Protein AF-0000000066528056 (afdb_homodimer)

Secondary structure (DSSP, 8-state):
--HHHHHHHHHHHHHH-HHHHHHHHHT--TTTHHHHHHIIIIIITTGGG--SS-HHHHHHHHHHHHHHTT-HHHHHHHHHHHHHTT--HHHHHHHHHHHHHHH-HHHHHHHHHHHHHHHHHHHHHS--/--HHHHHHHHHHHHHH-HHHHHHHHHT--TTTHHHHHHIIIIIITTGGG--SS-HHHHHHHHHHHHHHTT-HHHHHHHHHHHHHTT--HHHHHHHHHHHHHHH-HHHHHHHHHHHHHHHHHHHHHS--

InterPro domains:
  IPR003779 Alkyl hydroperoxide reductase AhpD/CMD-like [PF02627] (35-117)
  IPR029032 AhpD-like [G3DSA:1.20.1290.10] (3-122)
  IPR029032 AhpD-like [SSF69118] (5-119)
  IPR052512 4-carboxymuconolactone decarboxylase/NDH-1 regulator [PTHR33570] (4-125)

Radius of gyration: 19.19 Å; Cα contacts (8 Å, |Δi|>4): 356; chains: 2; bounding box: 42×57×44 Å

Structure (mmCIF, N/CA/C/O backbone):
data_AF-0000000066528056-model_v1
#
loop_
_entity.id
_entity.type
_entity.pdbx_description
1 polymer 'Carboxymuconolactone decarboxylase-like domain-containing protein'
#
loop_
_atom_site.group_PDB
_atom_site.id
_atom_site.type_symbol
_atom_site.label_atom_id
_atom_site.label_alt_id
_atom_site.label_comp_id
_atom_site.label_asym_id
_atom_site.label_entity_id
_atom_site.label_seq_id
_atom_site.pdbx_PDB_ins_code
_atom_site.Cartn_x
_atom_site.Cartn_y
_atom_site.Cartn_z
_atom_site.occupancy
_atom_site.B_iso_or_equiv
_atom_site.auth_seq_id
_atom_site.auth_comp_id
_atom_site.auth_asym_id
_atom_site.auth_atom_id
_atom_site.pdbx_PDB_model_num
ATOM 1 N N . MET A 1 1 ? -11.344 25.156 15.953 1 75.94 1 MET A N 1
ATOM 2 C CA . MET A 1 1 ? -11.102 23.859 15.305 1 75.94 1 MET A CA 1
ATOM 3 C C . MET A 1 1 ? -11.875 22.75 16 1 75.94 1 MET A C 1
ATOM 5 O O . MET A 1 1 ? -12.039 22.766 17.219 1 75.94 1 MET A O 1
ATOM 9 N N . SER A 1 2 ? -12.539 21.922 15.25 1 83.81 2 SER A N 1
ATOM 10 C CA . SER A 1 2 ? -13.312 20.812 15.805 1 83.81 2 SER A CA 1
ATOM 11 C C . SER A 1 2 ? -12.414 19.859 16.594 1 83.81 2 SER A C 1
ATOM 13 O O . SER A 1 2 ? -11.188 19.922 16.484 1 83.81 2 SER A O 1
ATOM 15 N N . GLU A 1 3 ? -12.953 19.078 17.516 1 85.94 3 GLU A N 1
ATOM 16 C CA . GLU A 1 3 ? -12.195 18.078 18.25 1 85.94 3 GLU A CA 1
ATOM 17 C C . GLU A 1 3 ? -11.469 17.125 17.297 1 85.94 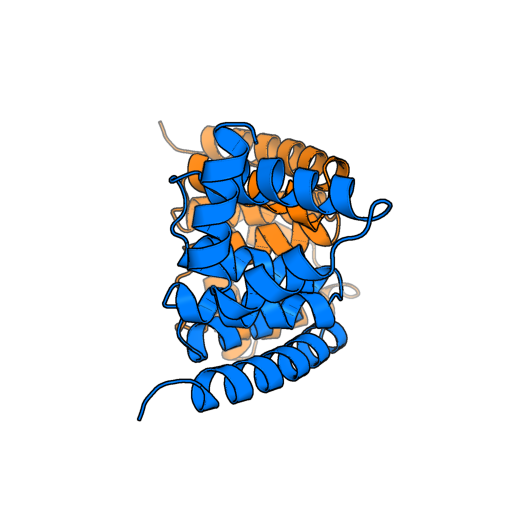3 GLU A C 1
ATOM 19 O O . GLU A 1 3 ? -10.328 16.734 17.562 1 85.94 3 GLU A O 1
ATOM 24 N N . GLN A 1 4 ? -12.172 16.781 16.312 1 84.44 4 GLN A N 1
ATOM 25 C CA . GLN A 1 4 ? -11.586 15.914 15.305 1 84.44 4 GLN A CA 1
ATOM 26 C C . GLN A 1 4 ? -10.398 16.594 14.617 1 84.44 4 GLN A C 1
ATOM 28 O O . GLN A 1 4 ? -9.406 15.938 14.297 1 84.44 4 GLN A O 1
ATOM 33 N N . GLY A 1 5 ? -10.547 17.844 14.414 1 87.44 5 GLY A N 1
ATOM 34 C CA . GLY A 1 5 ? -9.453 18.625 13.859 1 87.44 5 GLY A CA 1
ATOM 35 C C . GLY A 1 5 ? -8.234 18.672 14.766 1 87.44 5 GLY A C 1
ATOM 36 O O . GLY A 1 5 ? -7.102 18.547 14.297 1 87.44 5 GLY A O 1
ATOM 37 N N . LYS A 1 6 ? -8.461 18.844 15.961 1 91.31 6 LYS A N 1
ATOM 38 C CA . LYS A 1 6 ? -7.363 18.875 16.922 1 91.31 6 LYS A CA 1
ATOM 39 C C . LYS A 1 6 ? -6.641 17.531 16.984 1 91.31 6 LYS A C 1
ATOM 41 O O . LYS A 1 6 ? -5.41 17.484 17.016 1 91.31 6 LYS A O 1
ATOM 46 N N . THR A 1 7 ? -7.398 16.5 17.062 1 93.5 7 THR A N 1
ATOM 47 C CA . THR A 1 7 ? -6.824 15.164 17.047 1 93.5 7 THR A CA 1
ATOM 48 C C . THR A 1 7 ? -5.988 14.938 15.789 1 93.5 7 THR A C 1
ATOM 50 O O . THR A 1 7 ? -4.887 14.391 15.859 1 93.5 7 THR A O 1
ATOM 53 N N . GLY A 1 8 ? -6.523 15.375 14.742 1 95.88 8 GLY A N 1
ATOM 54 C CA . GLY A 1 8 ? -5.832 15.234 13.469 1 95.88 8 GLY A CA 1
ATOM 55 C C . GLY A 1 8 ? -4.492 15.953 13.438 1 95.88 8 GLY A C 1
ATOM 56 O O . GLY A 1 8 ? -3.5 15.406 12.961 1 95.88 8 GLY A O 1
ATOM 57 N N . LEU A 1 9 ? -4.496 17.125 13.945 1 94.38 9 LEU A N 1
ATOM 58 C CA . LEU A 1 9 ? -3.264 17.906 13.969 1 94.38 9 LEU A CA 1
ATOM 59 C C . LEU A 1 9 ? -2.209 17.219 14.844 1 94.38 9 LEU A C 1
ATOM 61 O O . LEU A 1 9 ? -1.022 17.234 14.508 1 94.38 9 LEU A O 1
ATOM 65 N N . GLU A 1 10 ? -2.561 16.734 15.969 1 96.38 10 GLU A N 1
ATOM 66 C CA . GLU A 1 10 ? -1.635 16.047 16.859 1 96.38 10 GLU A CA 1
ATOM 67 C C . GLU A 1 10 ? -1.021 14.82 16.188 1 96.38 10 GLU A C 1
ATOM 69 O O . GLU A 1 10 ? 0.19 14.609 16.266 1 96.38 10 GLU A O 1
ATOM 74 N N . ILE A 1 11 ? -1.824 14.062 15.547 1 97.06 11 ILE A N 1
ATOM 75 C CA . ILE A 1 11 ? -1.347 12.867 14.859 1 97.06 11 ILE A CA 1
ATOM 76 C C . ILE A 1 11 ? -0.432 13.266 13.703 1 97.06 11 ILE A C 1
ATOM 78 O O . ILE A 1 11 ? 0.621 12.656 13.5 1 97.06 11 ILE A O 1
ATOM 82 N N . ARG A 1 12 ? -0.905 14.25 13.008 1 97.38 12 ARG A N 1
ATOM 83 C CA . ARG A 1 12 ? -0.091 14.742 11.898 1 97.38 12 ARG A CA 1
ATOM 84 C C . ARG A 1 12 ? 1.294 15.156 12.383 1 97.38 12 ARG A C 1
ATOM 86 O O . ARG A 1 12 ? 2.301 14.836 11.75 1 97.38 12 ARG A O 1
ATOM 93 N N . ARG A 1 13 ? 1.388 15.836 13.461 1 96.62 13 ARG A N 1
ATOM 94 C CA . ARG A 1 13 ? 2.656 16.266 14.039 1 96.62 13 ARG A CA 1
ATOM 95 C C . ARG A 1 13 ? 3.498 15.062 14.461 1 96.62 13 ARG A C 1
ATOM 97 O O . ARG A 1 13 ? 4.715 15.047 14.258 1 96.62 13 ARG A O 1
ATOM 104 N N . GLU A 1 14 ? 2.871 14.086 15.039 1 97.12 14 GLU A N 1
ATOM 105 C CA . GLU A 1 14 ? 3.588 12.891 15.469 1 97.12 14 GLU A CA 1
ATOM 106 C C . GLU A 1 14 ? 4.195 12.148 14.281 1 97.12 14 GLU A C 1
ATOM 108 O O . GLU A 1 14 ? 5.32 11.648 14.359 1 97.12 14 GLU A O 1
ATOM 113 N N . VAL A 1 15 ? 3.5 12.109 13.188 1 96.75 15 VAL A N 1
ATOM 114 C CA . VAL A 1 15 ? 3.904 11.305 12.039 1 96.75 15 VAL A CA 1
ATOM 115 C C . VAL A 1 15 ? 4.84 12.117 11.141 1 96.75 15 VAL A C 1
ATOM 117 O O . VAL A 1 15 ? 5.906 11.633 10.75 1 96.75 15 VAL A O 1
ATOM 120 N N . MET A 1 16 ? 4.469 13.297 10.883 1 96.06 16 MET A N 1
ATOM 121 C CA . MET A 1 16 ? 5.188 14.07 9.867 1 96.06 16 MET A CA 1
ATOM 122 C C . MET A 1 16 ? 6.285 14.914 10.508 1 96.06 16 MET A C 1
ATOM 124 O O . MET A 1 16 ? 7.188 15.391 9.812 1 96.06 16 MET A O 1
ATOM 128 N N . GLY A 1 17 ? 6.203 15.234 11.859 1 94.44 17 GLY A N 1
ATOM 129 C CA . GLY A 1 17 ? 7.137 16.094 12.57 1 94.44 17 GLY A CA 1
ATOM 130 C C . GLY A 1 17 ? 6.637 17.516 12.719 1 94.44 17 GLY A C 1
ATOM 131 O O . GLY A 1 17 ? 5.973 18.047 11.82 1 94.44 17 GLY A O 1
ATOM 132 N N . ASP A 1 18 ? 7.074 18.141 13.734 1 94 18 ASP A N 1
ATOM 133 C CA . ASP A 1 18 ? 6.578 19.469 14.086 1 94 18 ASP A CA 1
ATOM 134 C C . ASP A 1 18 ? 7.004 20.5 13.047 1 94 18 ASP A C 1
ATOM 136 O O . ASP A 1 18 ? 6.195 21.328 12.609 1 94 18 ASP A O 1
ATOM 140 N N . ALA A 1 19 ? 8.242 20.484 12.727 1 90.81 19 ALA A N 1
ATOM 141 C CA . ALA A 1 19 ? 8.766 21.484 11.805 1 90.81 19 ALA A CA 1
ATOM 142 C C . ALA A 1 19 ? 8.047 21.438 10.461 1 90.81 19 ALA A C 1
ATOM 144 O O . ALA A 1 19 ? 7.711 22.469 9.891 1 90.81 19 ALA A O 1
ATOM 145 N N . PHE A 1 20 ? 7.863 20.266 10.039 1 88.19 20 PHE A N 1
ATOM 146 C CA . PHE A 1 20 ? 7.156 20.078 8.773 1 88.19 20 PHE A CA 1
ATOM 147 C C . PHE A 1 20 ? 5.738 20.625 8.859 1 88.19 20 PHE A C 1
ATOM 149 O O . PHE A 1 20 ? 5.293 21.359 7.965 1 88.19 20 PHE A O 1
ATOM 156 N N . VAL A 1 21 ? 4.992 20.266 9.891 1 9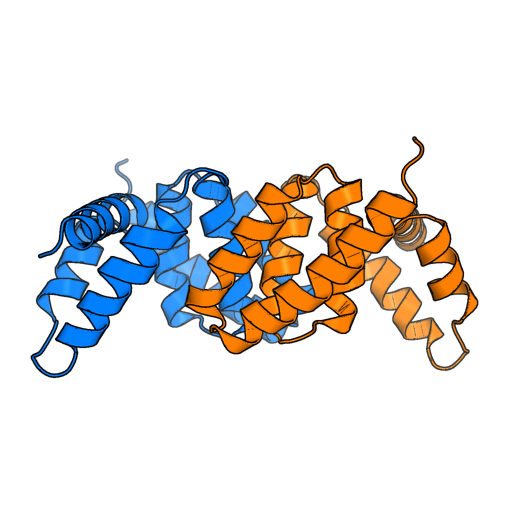2.5 21 VAL A N 1
ATOM 157 C CA . VAL A 1 21 ? 3.596 20.672 10.055 1 92.5 21 VAL A CA 1
ATOM 158 C C . VAL A 1 21 ? 3.508 22.188 10.188 1 92.5 21 VAL A C 1
ATOM 160 O O . VAL A 1 21 ? 2.607 22.812 9.625 1 92.5 21 VAL A O 1
ATOM 163 N N . GLU A 1 22 ? 4.41 22.766 10.875 1 91.19 22 GLU A N 1
ATOM 164 C CA . GLU A 1 22 ? 4.441 24.203 11.039 1 91.19 22 GLU A CA 1
ATOM 165 C C . GLU A 1 22 ? 4.613 24.906 9.695 1 91.19 22 GLU A C 1
ATOM 167 O O . GLU A 1 22 ? 3.959 25.922 9.422 1 91.19 22 GLU A O 1
ATOM 172 N N . ARG A 1 23 ? 5.488 24.469 8.984 1 88.25 23 ARG A N 1
ATOM 173 C CA . ARG A 1 23 ? 5.703 25.047 7.66 1 88.25 23 ARG A CA 1
ATOM 174 C C . ARG A 1 23 ? 4.461 24.906 6.793 1 88.25 23 ARG A C 1
ATOM 176 O O . ARG A 1 23 ? 4.051 25.844 6.117 1 88.25 23 ARG A O 1
ATOM 183 N N . ALA A 1 24 ? 3.916 23.734 6.746 1 84.69 24 ALA A N 1
ATOM 184 C CA . ALA A 1 24 ? 2.73 23.453 5.938 1 84.69 24 ALA A CA 1
ATOM 185 C C . ALA A 1 24 ? 1.559 24.328 6.371 1 84.69 24 ALA A C 1
ATOM 187 O O . ALA A 1 24 ? 0.863 24.906 5.531 1 84.69 24 ALA A O 1
ATOM 188 N N . MET A 1 25 ? 1.34 24.469 7.625 1 88.25 25 MET A N 1
ATOM 189 C CA . MET A 1 25 ? 0.208 25.219 8.156 1 88.25 25 MET A CA 1
ATOM 190 C C . MET A 1 25 ? 0.475 26.719 8.094 1 88.25 25 MET A C 1
ATOM 192 O O . MET A 1 25 ? -0.443 27.516 7.863 1 88.25 25 MET A O 1
ATOM 196 N N . GLY A 1 26 ? 1.702 27.031 8.25 1 88.94 26 GLY A N 1
ATOM 197 C CA . GLY A 1 26 ? 2.072 28.438 8.203 1 88.94 26 GLY A CA 1
ATOM 198 C C . GLY A 1 26 ? 1.982 29.047 6.816 1 88.94 26 GLY A C 1
ATOM 199 O O . GLY A 1 26 ? 1.82 30.25 6.664 1 88.94 26 GLY A O 1
ATOM 200 N N . ASN A 1 27 ? 2.084 28.266 5.867 1 89.62 27 ASN A N 1
ATOM 201 C CA . ASN A 1 27 ? 2.082 28.719 4.48 1 89.62 27 ASN A CA 1
ATOM 202 C C . ASN A 1 27 ? 0.672 28.75 3.898 1 89.62 27 ASN A C 1
ATOM 204 O O . ASN A 1 27 ? 0.476 29.141 2.75 1 89.62 27 ASN A O 1
ATOM 208 N N . ALA A 1 28 ? -0.292 28.312 4.68 1 90.75 28 ALA A N 1
ATOM 209 C CA . ALA A 1 28 ? -1.659 28.266 4.172 1 90.75 28 ALA A CA 1
ATOM 210 C C . ALA A 1 28 ? -2.191 29.672 3.893 1 90.75 28 ALA A C 1
ATOM 212 O O . ALA A 1 28 ? -1.918 30.594 4.648 1 90.75 28 ALA A O 1
ATOM 213 N N . THR A 1 29 ? -2.939 29.828 2.742 1 95.12 29 THR A N 1
ATOM 214 C CA . THR A 1 29 ? -3.65 31.047 2.348 1 95.12 29 THR A CA 1
ATOM 215 C C . THR A 1 29 ? -5.156 30.859 2.516 1 95.12 29 THR A C 1
ATOM 217 O O . THR A 1 29 ? -5.629 29.766 2.812 1 95.12 29 THR A O 1
ATOM 220 N N . ALA A 1 30 ? -5.793 31.969 2.262 1 95.44 30 ALA A N 1
ATOM 221 C CA . ALA A 1 30 ? -7.246 31.859 2.314 1 95.44 30 ALA A CA 1
ATOM 222 C C . ALA A 1 30 ? -7.758 30.844 1.302 1 95.44 30 ALA A C 1
ATOM 224 O O . ALA A 1 30 ? -8.75 30.156 1.553 1 95.44 30 ALA A O 1
ATOM 225 N N . PHE A 1 31 ? -7.059 30.812 0.235 1 96.88 31 PHE A N 1
ATOM 226 C CA . PHE A 1 31 ? -7.445 29.906 -0.838 1 96.88 31 PHE A CA 1
ATOM 227 C C . PHE A 1 31 ? -7.168 28.453 -0.447 1 96.88 31 PHE A C 1
ATOM 229 O O . PHE A 1 31 ? -7.969 27.562 -0.742 1 96.88 31 PHE A O 1
ATOM 236 N N . THR A 1 32 ? -6.043 28.125 0.257 1 95.75 32 THR A N 1
ATOM 237 C CA . THR A 1 32 ? -5.621 26.75 0.507 1 95.75 32 THR A CA 1
ATOM 238 C C . THR A 1 32 ? -6.078 26.297 1.887 1 95.75 32 THR A C 1
ATOM 240 O O . THR A 1 32 ? -6.051 25.094 2.186 1 95.75 32 THR A O 1
ATOM 243 N N . GLN A 1 33 ? -6.52 27.172 2.697 1 94.62 33 GLN A N 1
ATOM 244 C CA . GLN A 1 33 ? -6.875 26.859 4.074 1 94.62 33 GLN A CA 1
ATOM 245 C C . GLN A 1 33 ? -7.957 25.781 4.129 1 94.62 33 GLN A C 1
ATOM 247 O O . GLN A 1 33 ? -7.883 24.859 4.941 1 94.62 33 GLN A O 1
ATOM 252 N N . PRO A 1 34 ? -8.953 25.844 3.273 1 95 34 PRO A N 1
ATOM 253 C CA . PRO A 1 34 ? -9.961 24.781 3.32 1 95 34 PRO A CA 1
ATOM 254 C C . PRO A 1 34 ? -9.383 23.406 3.045 1 95 34 PRO A C 1
ATOM 256 O O . PRO A 1 34 ? -9.859 22.406 3.6 1 95 34 PRO A O 1
ATOM 259 N N . LEU A 1 35 ? -8.406 23.328 2.189 1 94.75 35 LEU A N 1
ATOM 260 C CA . LEU A 1 35 ? -7.742 22.047 1.929 1 94.75 35 LEU A CA 1
ATOM 261 C C . LEU A 1 35 ? -7.012 21.547 3.17 1 94.75 35 LEU A C 1
ATOM 263 O O . LEU A 1 35 ? -7.102 20.375 3.518 1 94.75 35 LEU A O 1
ATOM 267 N N . GLN A 1 36 ? -6.289 22.391 3.762 1 93.94 36 GLN A N 1
ATOM 268 C CA . GLN A 1 36 ? -5.598 22.016 4.988 1 93.94 36 GLN A CA 1
ATOM 269 C C . GLN A 1 36 ? -6.578 21.516 6.043 1 93.94 36 GLN A C 1
ATOM 271 O O . GLN A 1 36 ? -6.316 20.5 6.711 1 93.94 36 GLN A O 1
ATOM 276 N N . ASP A 1 37 ? -7.703 22.141 6.156 1 93.94 37 ASP A N 1
ATOM 277 C CA . ASP A 1 37 ? -8.734 21.719 7.098 1 93.94 37 ASP A CA 1
ATOM 278 C C . ASP A 1 37 ? -9.273 20.344 6.746 1 93.94 37 ASP A C 1
ATOM 280 O O . ASP A 1 37 ? -9.469 19.5 7.633 1 93.94 37 ASP A O 1
ATOM 284 N N . PHE A 1 38 ? -9.508 20.25 5.535 1 94.69 38 PHE A N 1
ATOM 285 C CA . PHE A 1 38 ? -10.008 18.969 5.047 1 94.69 38 PHE A CA 1
ATOM 286 C C . PHE A 1 38 ? -9.031 17.844 5.367 1 94.69 38 PHE A C 1
ATOM 288 O O . PHE A 1 38 ? -9.422 16.812 5.914 1 94.69 38 PHE A O 1
ATOM 295 N N . VAL A 1 39 ? -7.789 18 5.043 1 95.31 39 VAL A N 1
ATOM 296 C CA . VAL A 1 39 ? -6.746 17 5.254 1 95.31 39 VAL A CA 1
ATOM 297 C C . VAL A 1 39 ? -6.617 16.688 6.746 1 95.31 39 VAL A C 1
ATOM 299 O O . VAL A 1 39 ? -6.578 15.531 7.145 1 95.31 39 VAL A O 1
ATOM 302 N N . ASN A 1 40 ? -6.57 17.688 7.543 1 94.5 40 ASN A N 1
ATOM 303 C CA . ASN A 1 40 ? -6.402 17.516 8.984 1 94.5 40 ASN A CA 1
ATOM 304 C C . ASN A 1 40 ? -7.566 16.734 9.594 1 94.5 40 ASN A C 1
ATOM 306 O O . ASN A 1 40 ? -7.359 15.828 10.406 1 94.5 40 ASN A O 1
ATOM 310 N N . GLU A 1 41 ? -8.695 17.047 9.172 1 95.06 41 GLU A N 1
ATOM 311 C CA . GLU A 1 41 ? -9.875 16.469 9.789 1 95.06 41 GLU A CA 1
ATOM 312 C C . GLU A 1 41 ? -10.141 15.062 9.242 1 95.06 41 GLU A C 1
ATOM 314 O O . GLU A 1 41 ? -10.43 14.141 10.008 1 95.06 41 GLU A O 1
ATOM 319 N N . HIS A 1 42 ? -9.992 14.906 7.957 1 94.75 42 HIS A N 1
ATOM 320 C CA . HIS A 1 42 ? -10.555 13.711 7.344 1 94.75 42 HIS A CA 1
ATOM 321 C C . HIS A 1 42 ? -9.453 12.711 6.984 1 94.75 42 HIS A C 1
ATOM 323 O O . HIS A 1 42 ? -9.727 11.523 6.801 1 94.75 42 HIS A O 1
ATOM 329 N N . ALA A 1 43 ? -8.273 13.133 6.84 1 96.62 43 ALA A N 1
ATOM 330 C CA . ALA A 1 43 ? -7.164 12.195 6.664 1 96.62 43 ALA A CA 1
ATOM 331 C C . ALA A 1 43 ? -6.523 11.852 8.008 1 96.62 43 ALA A C 1
ATOM 333 O O . ALA A 1 43 ? -6.66 10.727 8.5 1 96.62 43 ALA A O 1
ATOM 334 N N . TRP A 1 44 ? -6.012 12.883 8.641 1 97.5 44 TRP A N 1
ATOM 335 C CA . TRP A 1 44 ? -5.242 12.672 9.859 1 97.5 44 TRP A CA 1
ATOM 336 C C . TRP A 1 44 ? -6.16 12.391 11.047 1 97.5 44 TRP A C 1
ATOM 338 O O . TRP A 1 44 ? -5.891 11.492 11.852 1 97.5 44 TRP A O 1
ATOM 348 N N . GLY A 1 45 ? -7.223 13.094 11.195 1 97.19 45 GLY A N 1
ATOM 349 C CA . GLY A 1 45 ? -8.125 12.961 12.328 1 97.19 45 GLY A CA 1
ATOM 350 C C . GLY A 1 45 ? -9.125 11.836 12.172 1 97.19 45 GLY A C 1
ATOM 351 O O . GLY A 1 45 ? -9.875 11.523 13.102 1 97.19 45 GLY A O 1
ATOM 352 N N . SER A 1 46 ? -9.195 11.188 11.031 1 96.19 46 SER A N 1
ATOM 353 C CA . SER A 1 46 ? -10.141 10.102 10.766 1 96.19 46 SER A CA 1
ATOM 354 C C . SER A 1 46 ? -9.414 8.789 10.5 1 96.19 46 SER A C 1
ATOM 356 O O . SER A 1 46 ? -9.062 8.07 11.43 1 96.19 46 SER A O 1
ATOM 358 N N . VAL A 1 47 ? -8.836 8.617 9.32 1 96 47 VAL A N 1
ATOM 359 C CA . VAL A 1 47 ? -8.289 7.312 8.945 1 96 47 VAL A CA 1
ATOM 360 C C . VAL A 1 47 ? -6.988 7.059 9.695 1 96 47 VAL A C 1
ATOM 362 O O . VAL A 1 47 ? -6.734 5.945 10.156 1 96 47 VAL A O 1
ATOM 365 N N . TRP A 1 48 ? -6.141 8.023 9.82 1 97.94 48 TRP A N 1
ATOM 366 C CA . TRP A 1 48 ? -4.871 7.867 10.516 1 97.94 48 TRP A CA 1
ATOM 367 C C . TRP A 1 48 ? -5.09 7.695 12.016 1 97.94 48 TRP A C 1
ATOM 369 O O . TRP A 1 48 ? -4.188 7.262 12.734 1 97.94 48 TRP A O 1
ATOM 379 N N . ALA A 1 49 ? -6.215 8.07 12.516 1 96.69 49 ALA A N 1
ATOM 380 C CA . ALA A 1 49 ? -6.516 8 13.945 1 96.69 49 ALA A CA 1
ATOM 381 C C . ALA A 1 49 ? -7.055 6.625 14.328 1 96.69 49 ALA A C 1
ATOM 383 O O . ALA A 1 49 ? -7.172 6.309 15.516 1 96.69 49 ALA A O 1
ATOM 384 N N . ARG A 1 50 ? -7.391 5.84 13.328 1 96.31 50 ARG A N 1
ATOM 385 C CA . ARG A 1 50 ? -7.938 4.516 13.609 1 96.31 50 ARG A CA 1
ATOM 386 C C . ARG A 1 50 ? -6.844 3.562 14.078 1 96.31 50 ARG A C 1
ATOM 388 O O . ARG A 1 50 ? -5.688 3.686 13.672 1 96.31 50 ARG A O 1
ATOM 395 N N . GLU A 1 51 ? -7.215 2.52 14.836 1 94.88 51 GLU A N 1
ATOM 396 C CA . GLU A 1 51 ? -6.195 1.798 15.594 1 94.88 51 GLU A CA 1
ATOM 397 C C . GLU A 1 51 ? -6.055 0.361 15.102 1 94.88 51 GLU A C 1
ATOM 399 O O . GLU A 1 51 ? -5.176 -0.374 15.555 1 94.88 51 GLU A O 1
ATOM 404 N N . ALA A 1 52 ? -6.828 -0.045 14.125 1 95.38 52 ALA A N 1
ATOM 405 C CA . ALA A 1 52 ? -6.848 -1.448 13.719 1 95.38 52 ALA A CA 1
ATOM 406 C C . ALA A 1 52 ? -5.562 -1.823 12.984 1 95.38 52 ALA A C 1
ATOM 408 O O . ALA A 1 52 ? -5.219 -3.004 12.883 1 95.38 52 ALA A O 1
ATOM 409 N N . LEU A 1 53 ? -4.82 -0.86 12.422 1 97.25 53 LEU A N 1
ATOM 410 C CA . LEU A 1 53 ? -3.518 -1.064 11.797 1 97.25 53 LEU A CA 1
ATOM 411 C C . LEU A 1 53 ? -2.441 -0.254 12.516 1 97.25 53 LEU A C 1
ATOM 413 O O . LEU A 1 53 ? -2.646 0.922 12.82 1 97.25 53 LEU A O 1
ATOM 417 N N . PRO A 1 54 ? -1.318 -0.914 12.781 1 97.31 54 PRO A N 1
ATOM 418 C CA . PRO A 1 54 ? -0.212 -0.124 13.328 1 97.31 54 PRO A CA 1
ATOM 419 C C . PRO A 1 54 ? 0.213 1.014 12.406 1 97.31 54 PRO A C 1
ATOM 421 O O . PRO A 1 54 ? 0.1 0.895 11.18 1 97.31 54 PRO A O 1
ATOM 424 N N . ARG A 1 55 ? 0.808 2.062 12.969 1 97.62 55 ARG A N 1
ATOM 425 C CA . ARG A 1 55 ? 1.246 3.229 12.211 1 97.62 55 ARG A CA 1
ATOM 426 C C . ARG A 1 55 ? 2.299 2.842 11.172 1 97.62 55 ARG A C 1
ATOM 428 O O . ARG A 1 55 ? 2.318 3.387 10.07 1 97.62 55 ARG A O 1
ATOM 435 N N . LYS A 1 56 ? 3.166 1.905 11.547 1 98.12 56 LYS A N 1
ATOM 436 C CA . LYS A 1 56 ? 4.188 1.463 10.602 1 98.12 56 LYS A CA 1
ATOM 437 C C . LYS A 1 56 ? 3.553 0.882 9.344 1 98.12 56 LYS A C 1
ATOM 439 O O . LYS A 1 56 ? 3.992 1.176 8.227 1 98.12 56 LYS A O 1
ATOM 444 N N . THR A 1 57 ? 2.541 0.098 9.555 1 98.38 57 THR A N 1
ATOM 445 C CA . THR A 1 57 ? 1.853 -0.53 8.43 1 98.38 57 THR A CA 1
ATOM 446 C C . THR A 1 57 ? 1.126 0.515 7.586 1 98.38 57 THR A C 1
ATOM 448 O O . THR A 1 57 ? 1.174 0.471 6.355 1 98.38 57 THR A O 1
ATOM 451 N N . ARG A 1 58 ? 0.484 1.464 8.234 1 98.56 58 ARG A N 1
ATOM 452 C CA . ARG A 1 58 ? -0.184 2.543 7.516 1 98.56 58 ARG A CA 1
ATOM 453 C C . ARG A 1 58 ? 0.806 3.328 6.664 1 98.56 58 ARG A C 1
ATOM 455 O O . ARG A 1 58 ? 0.485 3.73 5.543 1 98.56 58 ARG A O 1
ATOM 462 N N . SER A 1 59 ? 1.951 3.559 7.195 1 98.75 59 SER A N 1
ATOM 463 C CA . SER A 1 59 ? 2.98 4.27 6.445 1 98.75 59 SER A CA 1
ATOM 464 C C . SER A 1 59 ? 3.373 3.506 5.184 1 98.75 59 SER A C 1
ATOM 466 O O . SER A 1 59 ? 3.465 4.09 4.102 1 98.75 59 SER A O 1
ATOM 468 N N . LEU A 1 60 ? 3.572 2.193 5.332 1 98.81 60 LEU A N 1
ATOM 469 C CA . LEU A 1 60 ? 3.994 1.395 4.184 1 98.81 60 LEU A CA 1
ATOM 470 C C . LEU A 1 60 ? 2.893 1.327 3.135 1 98.81 60 LEU A C 1
ATOM 472 O O . LEU A 1 60 ? 3.17 1.375 1.934 1 98.81 60 LEU A O 1
ATOM 476 N N . ILE A 1 61 ? 1.67 1.269 3.531 1 98.75 61 ILE A N 1
ATOM 477 C CA . ILE A 1 61 ? 0.507 1.304 2.652 1 98.75 61 ILE A CA 1
ATOM 478 C C . ILE A 1 61 ? 0.463 2.637 1.907 1 98.75 61 ILE A C 1
ATOM 480 O O . ILE A 1 61 ? 0.197 2.674 0.704 1 98.75 61 ILE A O 1
ATOM 484 N N . THR A 1 62 ? 0.693 3.691 2.607 1 98.88 62 THR A N 1
ATOM 485 C CA . THR A 1 62 ? 0.709 5.027 2.02 1 98.88 62 THR A CA 1
ATOM 486 C C . THR A 1 62 ? 1.79 5.133 0.946 1 98.88 62 THR A C 1
ATOM 488 O O . THR A 1 62 ? 1.536 5.633 -0.151 1 98.88 62 THR A O 1
ATOM 491 N N . LEU A 1 63 ? 2.98 4.629 1.269 1 98.94 63 LEU A N 1
ATOM 492 C CA . LEU A 1 63 ? 4.082 4.672 0.314 1 98.94 63 LEU A CA 1
ATOM 493 C C . LEU A 1 63 ? 3.746 3.875 -0.942 1 98.94 63 LEU A C 1
ATOM 495 O O . LEU A 1 63 ? 4.07 4.297 -2.055 1 98.94 63 LEU A O 1
ATOM 499 N N . ALA A 1 64 ? 3.123 2.764 -0.771 1 98.88 64 ALA A N 1
ATOM 500 C CA . ALA A 1 64 ? 2.717 1.948 -1.912 1 98.88 64 ALA A CA 1
ATOM 501 C C . ALA A 1 64 ? 1.71 2.689 -2.785 1 98.88 64 ALA A C 1
ATOM 503 O O . ALA A 1 64 ? 1.846 2.723 -4.012 1 98.88 64 ALA A O 1
ATOM 504 N N . ALA A 1 65 ? 0.694 3.279 -2.146 1 98.88 65 ALA A N 1
ATOM 505 C CA . ALA A 1 65 ? -0.323 4.023 -2.887 1 98.88 65 ALA A CA 1
ATOM 506 C C . ALA A 1 65 ? 0.298 5.184 -3.656 1 98.88 65 ALA A C 1
ATOM 508 O O . ALA A 1 65 ? -0.002 5.383 -4.836 1 98.88 65 ALA A O 1
ATOM 509 N N . LEU A 1 66 ? 1.166 5.926 -3.029 1 98.88 66 LEU A N 1
ATOM 510 C CA . LEU A 1 66 ? 1.774 7.098 -3.65 1 98.88 66 LEU A CA 1
ATOM 511 C C . LEU A 1 66 ? 2.695 6.691 -4.793 1 98.88 66 LEU A C 1
ATOM 513 O O . LEU A 1 66 ? 2.812 7.406 -5.789 1 98.88 66 LEU A O 1
ATOM 517 N N . THR A 1 67 ? 3.393 5.555 -4.613 1 98.88 67 THR A N 1
ATOM 518 C CA . THR A 1 67 ? 4.215 5.035 -5.703 1 98.88 67 THR A CA 1
ATOM 519 C C . THR A 1 67 ? 3.352 4.66 -6.902 1 98.88 67 THR A C 1
ATOM 521 O O . THR A 1 67 ? 3.656 5.039 -8.039 1 98.88 67 THR A O 1
ATOM 524 N N . ALA A 1 68 ? 2.305 3.975 -6.652 1 98.81 68 ALA A N 1
ATOM 525 C CA . ALA A 1 68 ? 1.398 3.547 -7.715 1 98.81 68 ALA A CA 1
ATOM 526 C C . ALA A 1 68 ? 0.776 4.746 -8.422 1 98.81 68 ALA A C 1
ATOM 528 O O . ALA A 1 68 ? 0.534 4.707 -9.633 1 98.81 68 ALA A O 1
ATOM 529 N N . LEU A 1 69 ? 0.53 5.812 -7.715 1 98.62 69 LEU A N 1
ATOM 530 C CA . LEU A 1 69 ? -0.089 7.023 -8.242 1 98.62 69 LEU A CA 1
ATOM 531 C C . LEU A 1 69 ? 0.955 7.93 -8.891 1 98.62 69 LEU A C 1
ATOM 533 O O . LEU A 1 69 ? 0.614 8.969 -9.461 1 98.62 69 LEU A O 1
ATOM 537 N N . LYS A 1 70 ? 2.24 7.602 -8.75 1 98.31 70 LYS A N 1
ATOM 538 C CA . LYS A 1 70 ? 3.361 8.359 -9.297 1 98.31 70 LYS A CA 1
ATOM 539 C C . LYS A 1 70 ? 3.398 9.773 -8.727 1 98.31 70 LYS A C 1
ATOM 541 O O . LYS A 1 70 ? 3.449 10.75 -9.469 1 98.31 70 LYS A O 1
ATOM 546 N N . CYS A 1 71 ? 3.398 9.836 -7.398 1 98.31 71 CYS A N 1
ATOM 547 C CA . CYS A 1 71 ? 3.482 11.094 -6.656 1 98.31 71 CYS A CA 1
ATOM 548 C C . CYS A 1 71 ? 4.766 11.156 -5.84 1 98.31 71 CYS A C 1
ATOM 550 O O . CYS A 1 71 ? 4.719 11.203 -4.609 1 98.31 71 CYS A O 1
ATOM 552 N N . PRO A 1 72 ? 5.918 11.32 -6.457 1 97.88 72 PRO A N 1
ATOM 553 C CA . PRO A 1 72 ? 7.184 11.242 -5.723 1 97.88 72 PRO A CA 1
ATOM 554 C C . PRO A 1 72 ? 7.395 12.422 -4.781 1 97.88 72 PRO A C 1
ATOM 556 O O . PRO A 1 72 ? 8.023 12.281 -3.732 1 97.88 72 PRO A O 1
ATOM 559 N N . GLN A 1 73 ? 6.934 13.539 -5.156 1 96.62 73 GLN A N 1
ATOM 560 C CA . GLN A 1 73 ? 7.117 14.688 -4.277 1 96.62 73 GLN A CA 1
ATOM 561 C C . GLN A 1 73 ? 6.375 14.5 -2.957 1 96.62 73 GLN A C 1
ATOM 563 O O . GLN A 1 73 ? 6.926 14.758 -1.886 1 96.62 73 GLN A O 1
ATOM 568 N N . GLU A 1 74 ? 5.113 14.102 -3.031 1 97.25 74 GLU A N 1
ATOM 569 C CA . GLU A 1 74 ? 4.348 13.805 -1.825 1 97.25 74 GLU A CA 1
ATOM 570 C C . GLU A 1 74 ? 4.949 12.625 -1.064 1 97.25 74 GLU A C 1
ATOM 572 O O . GLU A 1 74 ? 4.914 12.594 0.167 1 97.25 74 GLU A O 1
ATOM 577 N N . LEU A 1 75 ? 5.543 11.68 -1.771 1 98.69 75 LEU A N 1
ATOM 578 C CA . LEU A 1 75 ? 6.121 10.484 -1.18 1 98.69 75 LEU A CA 1
ATOM 579 C C . LEU A 1 75 ? 7.246 10.844 -0.214 1 98.69 75 LEU A C 1
ATOM 581 O O . LEU A 1 75 ? 7.418 10.188 0.817 1 98.69 75 LEU A O 1
ATOM 585 N N . LYS A 1 76 ? 8.008 11.883 -0.497 1 98 76 LYS A N 1
ATOM 586 C CA . LYS A 1 76 ? 9.125 12.273 0.354 1 98 76 LYS A CA 1
ATOM 587 C C . LYS A 1 76 ? 8.672 12.523 1.786 1 98 76 LYS A C 1
ATOM 589 O O . LYS A 1 76 ? 9.273 12.023 2.736 1 98 76 LYS A O 1
ATOM 594 N N . GLY A 1 77 ? 7.633 13.297 1.926 1 97.12 77 GLY A N 1
ATOM 595 C CA . GLY A 1 77 ? 7.109 13.562 3.256 1 97.12 77 GLY A CA 1
ATOM 596 C C . GLY A 1 77 ? 6.668 12.305 3.984 1 97.12 77 GLY A C 1
ATOM 597 O O . GLY A 1 77 ? 6.891 12.172 5.191 1 97.12 77 GLY A O 1
ATOM 598 N N . HIS A 1 78 ? 6.102 11.383 3.316 1 98.62 78 HIS A N 1
ATOM 599 C CA . HIS A 1 78 ? 5.582 10.18 3.957 1 98.62 78 HIS A CA 1
ATOM 600 C C . HIS A 1 78 ? 6.695 9.172 4.227 1 98.62 78 HIS A C 1
ATOM 602 O O . HIS A 1 78 ? 6.543 8.281 5.062 1 98.62 78 HIS A O 1
ATOM 608 N N . VAL A 1 79 ? 7.812 9.266 3.492 1 98.75 79 VAL A N 1
ATOM 609 C CA . VAL A 1 79 ? 8.992 8.5 3.891 1 98.75 79 VAL A CA 1
ATOM 610 C C . VAL A 1 79 ? 9.477 8.977 5.262 1 98.75 79 VAL A C 1
ATOM 612 O O . VAL A 1 79 ? 9.75 8.156 6.145 1 98.75 79 VAL A O 1
ATOM 615 N N . ARG A 1 80 ? 9.578 10.273 5.457 1 97.94 80 ARG A N 1
ATOM 616 C CA . ARG A 1 80 ? 9.914 10.812 6.773 1 97.94 80 ARG A CA 1
ATOM 617 C C . ARG A 1 80 ? 8.938 10.32 7.832 1 97.94 80 ARG A C 1
ATOM 619 O O . ARG A 1 80 ? 9.344 9.938 8.93 1 97.94 80 ARG A O 1
ATOM 626 N N . GLY A 1 81 ? 7.645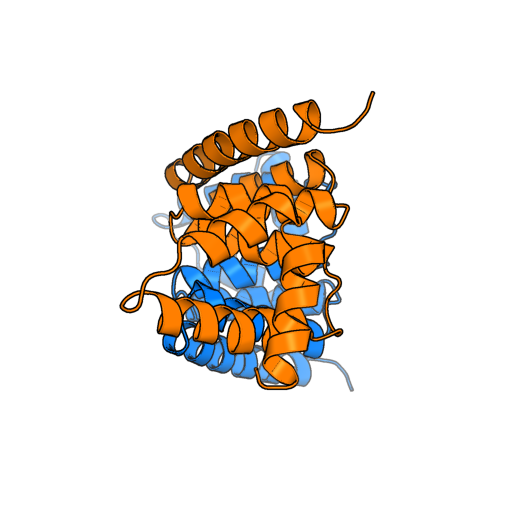 10.398 7.508 1 98.19 81 GLY A N 1
ATOM 627 C CA . GLY A 1 81 ? 6.629 9.891 8.414 1 98.19 81 GLY A CA 1
ATOM 628 C C . GLY A 1 81 ? 6.832 8.438 8.789 1 98.19 81 GLY A C 1
ATOM 629 O O . GLY A 1 81 ? 6.672 8.055 9.945 1 98.19 81 GLY A O 1
ATOM 630 N N . ALA A 1 82 ? 7.164 7.625 7.785 1 98.81 82 ALA A N 1
ATOM 631 C CA . ALA A 1 82 ? 7.422 6.207 8.023 1 98.81 82 ALA A CA 1
ATOM 632 C C . ALA A 1 82 ? 8.594 6.012 8.984 1 98.81 82 ALA A C 1
ATOM 634 O O . ALA A 1 82 ? 8.523 5.184 9.891 1 98.81 82 ALA A O 1
ATOM 635 N N . LEU A 1 83 ? 9.648 6.738 8.766 1 98.56 83 LEU A N 1
ATOM 636 C CA . LEU A 1 83 ? 10.805 6.676 9.648 1 98.56 83 LEU A CA 1
ATOM 637 C C . LEU A 1 83 ? 10.438 7.109 11.062 1 98.56 83 LEU A C 1
ATOM 639 O O . LEU A 1 83 ? 10.82 6.453 12.039 1 98.56 83 LEU A O 1
ATOM 643 N N . ASN A 1 84 ? 9.664 8.164 11.227 1 97.81 84 ASN A N 1
ATOM 644 C CA . ASN A 1 84 ? 9.203 8.641 12.531 1 97.81 84 ASN A CA 1
ATOM 645 C C . ASN A 1 84 ? 8.352 7.594 13.234 1 97.81 84 ASN A C 1
ATOM 647 O O . ASN A 1 84 ? 8.359 7.5 14.469 1 97.81 84 ASN A O 1
ATOM 651 N N . ASN A 1 85 ? 7.633 6.824 12.453 1 98.19 85 ASN A N 1
ATOM 652 C CA . ASN A 1 85 ? 6.766 5.789 13.008 1 98.19 85 ASN A CA 1
ATOM 653 C C . ASN A 1 85 ? 7.555 4.527 13.359 1 98.19 85 ASN A C 1
ATOM 655 O O . ASN A 1 85 ? 6.992 3.568 13.891 1 98.19 85 ASN A O 1
ATOM 659 N N . GLY A 1 86 ? 8.836 4.473 12.992 1 97.88 86 GLY A N 1
ATOM 660 C CA . GLY A 1 86 ? 9.68 3.361 13.406 1 97.88 86 GLY A CA 1
ATOM 661 C C . GLY A 1 86 ? 10.016 2.406 12.281 1 97.88 86 GLY A C 1
ATOM 662 O O . GLY A 1 86 ? 10.648 1.375 12.5 1 97.88 86 GLY A O 1
ATOM 663 N N . CYS A 1 87 ? 9.539 2.66 11.086 1 98.5 87 CYS A N 1
ATOM 664 C CA . CYS A 1 87 ? 9.977 1.834 9.961 1 98.5 87 CYS A CA 1
ATOM 665 C C . CYS A 1 87 ? 11.484 1.937 9.766 1 98.5 87 CYS A C 1
ATOM 667 O O . CYS A 1 87 ? 12.062 3.02 9.883 1 98.5 87 CYS A O 1
ATOM 669 N N . THR A 1 88 ? 12.094 0.808 9.445 1 98.44 88 THR A N 1
ATOM 670 C CA . THR A 1 88 ? 13.5 0.841 9.07 1 98.44 88 THR A CA 1
ATOM 671 C C . THR A 1 88 ? 13.664 1.221 7.602 1 98.44 88 THR A C 1
ATOM 673 O O . THR A 1 88 ? 12.727 1.096 6.816 1 98.44 88 THR A O 1
ATOM 676 N N . VAL A 1 89 ? 14.867 1.63 7.25 1 98.56 89 VAL A N 1
ATOM 677 C CA . VAL A 1 89 ? 15.18 1.928 5.855 1 98.56 89 VAL A CA 1
ATOM 678 C C . VAL A 1 89 ? 14.969 0.68 5 1 98.56 89 VAL A C 1
ATOM 680 O O . VAL A 1 89 ? 14.492 0.769 3.869 1 98.56 89 VAL A O 1
ATOM 683 N N . GLU A 1 90 ? 15.297 -0.443 5.527 1 98.56 90 GLU A N 1
ATOM 684 C CA . GLU A 1 90 ? 15.133 -1.7 4.805 1 98.56 90 GLU A CA 1
ATOM 685 C C . GLU A 1 90 ? 13.664 -1.987 4.523 1 98.56 90 GLU A C 1
ATOM 687 O O . GLU A 1 90 ? 13.305 -2.42 3.426 1 98.56 90 GLU A O 1
ATOM 692 N N . GLU A 1 91 ? 12.797 -1.793 5.52 1 98.62 91 GLU A N 1
ATOM 693 C CA . GLU A 1 91 ? 11.367 -2.004 5.324 1 98.62 91 GLU A CA 1
ATOM 694 C C . GLU A 1 91 ? 10.82 -1.088 4.23 1 98.62 91 GLU A C 1
ATOM 696 O O . GLU A 1 91 ? 10.023 -1.517 3.396 1 98.62 91 GLU A O 1
ATOM 701 N N . ILE A 1 92 ? 11.242 0.15 4.246 1 98.88 92 ILE A N 1
ATOM 702 C CA . ILE A 1 92 ? 10.828 1.114 3.234 1 98.88 92 ILE A CA 1
ATOM 703 C C . ILE A 1 92 ? 11.328 0.673 1.861 1 98.88 92 ILE A C 1
ATOM 705 O O . ILE A 1 92 ? 10.57 0.669 0.888 1 98.88 92 ILE A O 1
ATOM 709 N N . ARG A 1 93 ? 12.594 0.256 1.76 1 98.81 93 ARG A N 1
ATOM 710 C CA . ARG A 1 93 ? 13.18 -0.233 0.515 1 98.81 93 ARG A CA 1
ATOM 711 C C . ARG A 1 93 ? 12.375 -1.405 -0.042 1 98.81 93 ARG A C 1
ATOM 713 O O . ARG A 1 93 ? 12.062 -1.439 -1.233 1 98.81 93 ARG A O 1
ATOM 720 N N . GLU A 1 94 ? 12.078 -2.303 0.775 1 98.69 94 GLU A N 1
ATOM 721 C CA . GLU A 1 94 ? 11.367 -3.506 0.342 1 98.69 94 GLU A CA 1
ATOM 722 C C . GLU A 1 94 ? 9.953 -3.178 -0.124 1 98.69 94 GLU A C 1
ATOM 724 O O . GLU A 1 94 ? 9.453 -3.783 -1.072 1 98.69 94 GLU A O 1
ATOM 729 N N . ALA A 1 95 ? 9.305 -2.268 0.598 1 98.75 95 ALA A N 1
ATOM 730 C CA . ALA A 1 95 ? 7.973 -1.851 0.176 1 98.75 95 ALA A CA 1
ATOM 731 C C . ALA A 1 95 ? 8.008 -1.229 -1.218 1 98.75 95 ALA A C 1
ATOM 733 O O . ALA A 1 95 ? 7.168 -1.543 -2.064 1 98.75 95 ALA A O 1
ATOM 734 N N . LEU A 1 96 ? 8.969 -0.387 -1.456 1 98.88 96 LEU A N 1
ATOM 735 C CA . LEU A 1 96 ? 9.062 0.284 -2.748 1 98.88 96 LEU A CA 1
ATOM 736 C C . LEU A 1 96 ? 9.469 -0.697 -3.842 1 98.88 96 LEU A C 1
ATOM 738 O O . LEU A 1 96 ? 8.977 -0.613 -4.969 1 98.88 96 LEU A O 1
ATOM 742 N N . LEU A 1 97 ? 10.367 -1.592 -3.529 1 98.69 97 LEU A N 1
ATOM 743 C CA . LEU A 1 97 ? 10.742 -2.633 -4.48 1 98.69 97 LEU A CA 1
ATOM 744 C C . LEU A 1 97 ? 9.539 -3.492 -4.848 1 98.69 97 LEU A C 1
ATOM 746 O O . LEU A 1 97 ? 9.352 -3.84 -6.02 1 98.69 97 LEU A O 1
ATOM 750 N N . HIS A 1 98 ? 8.758 -3.85 -3.852 1 98.56 98 HIS A N 1
ATOM 751 C CA . HIS A 1 98 ? 7.543 -4.633 -4.066 1 98.56 98 HIS A CA 1
ATOM 752 C C . HIS A 1 98 ? 6.609 -3.938 -5.051 1 98.56 98 HIS A C 1
ATOM 754 O O . HIS A 1 98 ? 5.961 -4.598 -5.867 1 98.56 98 HIS A O 1
ATOM 760 N N . CYS A 1 99 ? 6.594 -2.617 -5.008 1 98.56 99 CYS A N 1
ATOM 761 C CA . CYS A 1 99 ? 5.699 -1.84 -5.859 1 98.56 99 CYS A CA 1
ATOM 762 C C . CYS A 1 99 ? 6.121 -1.937 -7.324 1 98.56 99 CYS A C 1
ATOM 764 O O . CYS A 1 99 ? 5.328 -1.651 -8.219 1 98.56 99 CYS A O 1
ATOM 766 N N . ALA A 1 100 ? 7.371 -2.303 -7.652 1 98.44 100 ALA A N 1
ATOM 767 C CA . ALA A 1 100 ? 7.809 -2.441 -9.039 1 98.44 100 ALA A CA 1
ATOM 768 C C . ALA A 1 100 ? 6.965 -3.477 -9.781 1 98.44 100 ALA A C 1
ATOM 770 O O . ALA A 1 100 ? 6.711 -3.336 -10.977 1 98.44 100 ALA A O 1
ATOM 771 N N . VAL A 1 101 ? 6.508 -4.473 -9.078 1 98.12 101 VAL A N 1
ATOM 772 C CA . VAL A 1 101 ? 5.727 -5.559 -9.656 1 98.12 101 VAL A CA 1
ATOM 773 C C . VAL A 1 101 ? 4.355 -5.035 -10.086 1 98.12 101 VAL A C 1
ATOM 775 O O . VAL A 1 101 ? 3.826 -5.441 -11.117 1 98.12 101 VAL A O 1
ATOM 778 N N . TYR A 1 102 ? 3.826 -4.109 -9.391 1 98.25 102 TYR A N 1
ATOM 779 C CA . TYR A 1 102 ? 2.434 -3.73 -9.594 1 98.25 102 TYR A CA 1
ATOM 780 C C . TYR A 1 102 ? 2.332 -2.375 -10.281 1 98.25 102 TYR A C 1
ATOM 782 O O . TYR A 1 102 ? 1.502 -2.186 -11.172 1 98.25 102 TYR A O 1
ATOM 790 N N . ALA A 1 103 ? 3.219 -1.436 -9.891 1 98.38 103 ALA A N 1
ATOM 791 C CA . ALA A 1 103 ? 3.133 -0.074 -10.414 1 98.38 103 ALA A CA 1
ATOM 792 C C . ALA A 1 103 ? 4.117 0.139 -11.562 1 98.38 103 ALA A C 1
ATOM 794 O O . ALA A 1 103 ? 4.066 1.163 -12.25 1 98.38 103 ALA A O 1
ATOM 795 N N . GLY A 1 104 ? 5.027 -0.843 -11.766 1 98 104 GLY A N 1
ATOM 796 C CA . GLY A 1 104 ? 6.012 -0.738 -12.828 1 98 104 GLY A CA 1
ATOM 797 C C . GLY A 1 104 ? 7.336 -0.169 -12.367 1 98 104 GLY A C 1
ATOM 798 O O . GLY A 1 104 ? 7.391 0.584 -11.391 1 98 104 GLY A O 1
ATOM 799 N N . VAL A 1 105 ? 8.391 -0.489 -13.164 1 97.88 105 VAL A N 1
ATOM 800 C CA . VAL A 1 105 ? 9.773 -0.172 -12.812 1 97.88 105 VAL A CA 1
ATOM 801 C C . VAL A 1 105 ? 9.969 1.343 -12.82 1 97.88 105 VAL A C 1
ATOM 803 O O . VAL A 1 105 ? 10.578 1.898 -11.906 1 97.88 105 VAL A O 1
ATOM 806 N N . PRO A 1 106 ? 9.422 2.094 -13.758 1 98.44 106 PRO A N 1
ATOM 807 C CA . PRO A 1 106 ? 9.656 3.539 -13.734 1 98.44 106 PRO A CA 1
ATOM 808 C C . PRO A 1 106 ? 9.102 4.203 -12.477 1 98.44 106 PRO A C 1
ATOM 810 O O . PRO A 1 106 ? 9.758 5.059 -11.883 1 98.44 106 PRO A O 1
ATOM 813 N N . ALA A 1 107 ? 7.891 3.803 -12.07 1 98.56 107 ALA A N 1
ATOM 814 C CA . ALA A 1 107 ? 7.297 4.367 -10.859 1 98.56 107 ALA A CA 1
ATOM 815 C C . ALA A 1 107 ? 8.141 4.047 -9.633 1 98.56 107 ALA A C 1
ATOM 817 O O . ALA A 1 107 ? 8.336 4.902 -8.766 1 98.56 107 ALA A O 1
ATOM 818 N N . ALA A 1 108 ? 8.617 2.824 -9.586 1 98.62 108 ALA A N 1
ATOM 819 C CA . ALA A 1 108 ? 9.453 2.406 -8.461 1 98.62 108 ALA A CA 1
ATOM 820 C C . ALA A 1 108 ? 10.766 3.182 -8.43 1 98.62 108 ALA A C 1
ATOM 822 O O . ALA A 1 108 ? 11.227 3.598 -7.363 1 98.62 108 ALA A O 1
ATOM 823 N N . ILE A 1 109 ? 11.367 3.355 -9.57 1 98.69 109 ILE A N 1
ATOM 824 C CA . ILE A 1 109 ? 12.625 4.082 -9.641 1 98.69 109 ILE A CA 1
ATOM 825 C C . ILE A 1 109 ? 12.43 5.512 -9.133 1 98.69 109 ILE A C 1
ATOM 827 O O . ILE A 1 109 ? 13.234 6.008 -8.336 1 98.69 109 ILE A O 1
ATOM 831 N N . ASP A 1 110 ? 11.414 6.148 -9.555 1 98.69 110 ASP A N 1
ATOM 832 C CA . ASP A 1 110 ? 11.117 7.496 -9.078 1 98.69 110 ASP A CA 1
ATOM 833 C C . ASP A 1 110 ? 10.898 7.516 -7.57 1 98.69 110 ASP A C 1
ATOM 835 O O . ASP A 1 110 ? 11.367 8.43 -6.883 1 98.69 110 ASP A O 1
ATOM 839 N N . ALA A 1 111 ? 10.172 6.578 -7.121 1 98.88 111 ALA A N 1
ATOM 840 C CA . ALA A 1 111 ? 9.922 6.477 -5.684 1 98.88 111 ALA A CA 1
ATOM 841 C C . ALA A 1 111 ? 11.227 6.273 -4.914 1 98.88 111 ALA A C 1
ATOM 843 O O . ALA A 1 111 ? 11.422 6.863 -3.85 1 98.88 111 ALA A O 1
ATOM 844 N N . PHE A 1 112 ? 12.102 5.43 -5.457 1 98.88 112 PHE A N 1
ATOM 845 C CA . PHE A 1 112 ? 13.398 5.195 -4.82 1 98.88 112 PHE A CA 1
ATOM 846 C C . PHE A 1 112 ? 14.211 6.48 -4.758 1 98.88 112 PHE A C 1
ATOM 848 O O . PHE A 1 112 ? 14.852 6.766 -3.748 1 98.88 112 PHE A O 1
ATOM 855 N N . ARG A 1 113 ? 14.188 7.18 -5.82 1 98.69 113 ARG A N 1
ATOM 856 C CA . ARG A 1 113 ? 14.914 8.445 -5.844 1 98.69 113 ARG A CA 1
ATOM 857 C C . ARG A 1 113 ? 14.375 9.398 -4.781 1 98.69 113 ARG A C 1
ATOM 859 O O . ARG A 1 113 ? 15.148 9.992 -4.023 1 98.69 113 ARG A O 1
ATOM 866 N N . ALA A 1 114 ? 13.141 9.602 -4.727 1 98.75 114 ALA A N 1
ATOM 867 C CA . ALA A 1 114 ? 12.492 10.461 -3.74 1 98.75 114 ALA A CA 1
ATOM 868 C C . ALA A 1 114 ? 12.781 9.984 -2.322 1 98.75 114 ALA A C 1
ATOM 870 O O . ALA A 1 114 ? 13.078 10.789 -1.436 1 98.75 114 ALA A O 1
ATOM 871 N N . ALA A 1 115 ? 12.672 8.695 -2.127 1 98.88 115 ALA A N 1
ATOM 872 C CA . ALA A 1 115 ? 12.883 8.117 -0.802 1 98.88 115 ALA A CA 1
ATOM 873 C C . ALA A 1 115 ? 14.32 8.336 -0.34 1 98.88 115 ALA A C 1
ATOM 875 O O . ALA A 1 115 ? 14.562 8.656 0.826 1 98.88 115 ALA A O 1
ATOM 876 N N . GLN A 1 116 ? 15.219 8.094 -1.265 1 98.81 116 GLN A N 1
ATOM 877 C CA . GLN A 1 116 ? 16.625 8.289 -0.917 1 98.81 116 GLN A CA 1
ATOM 878 C C . GLN A 1 116 ? 16.891 9.711 -0.433 1 98.81 116 GLN A C 1
ATOM 880 O O . GLN A 1 116 ? 17.578 9.922 0.564 1 98.81 116 GLN A O 1
ATOM 885 N N . GLU A 1 117 ? 16.375 10.641 -1.124 1 98.44 117 GLU A N 1
ATOM 886 C CA . GLU A 1 117 ? 16.516 12.039 -0.729 1 98.44 117 GLU A CA 1
ATOM 887 C C . GLU A 1 117 ? 15.953 12.273 0.667 1 98.44 117 GLU A C 1
ATOM 889 O O . GLU A 1 117 ? 16.578 12.938 1.494 1 98.44 117 GLU A O 1
ATOM 894 N N . ALA A 1 118 ? 14.781 11.789 0.947 1 98.19 118 ALA A N 1
ATOM 895 C CA . ALA A 1 118 ? 14.117 11.977 2.234 1 98.19 118 ALA A CA 1
ATOM 896 C C . ALA A 1 118 ? 14.891 11.297 3.355 1 98.19 118 ALA A C 1
ATOM 898 O O . ALA A 1 118 ? 14.992 11.828 4.465 1 98.19 118 ALA A O 1
ATOM 899 N N . ILE A 1 119 ? 15.391 10.102 3.084 1 98.56 119 ILE A N 1
ATOM 900 C CA . ILE A 1 119 ? 16.141 9.344 4.078 1 98.56 119 ILE A CA 1
ATOM 901 C C . ILE A 1 119 ? 17.422 10.094 4.438 1 98.56 119 ILE A C 1
ATOM 903 O O . ILE A 1 119 ? 17.75 10.242 5.617 1 98.56 119 ILE A O 1
ATOM 907 N N . ASP A 1 120 ? 18.109 10.531 3.389 1 98.19 120 ASP A N 1
ATOM 908 C CA . ASP A 1 120 ? 19.328 11.289 3.623 1 98.19 120 ASP A CA 1
ATOM 909 C C . ASP A 1 120 ? 19.062 12.516 4.496 1 98.19 120 ASP A C 1
ATOM 911 O O . ASP A 1 120 ? 19.812 12.789 5.438 1 98.19 120 ASP A O 1
ATOM 915 N N . THR A 1 121 ? 18.062 13.258 4.176 1 96.31 121 THR A N 1
ATOM 916 C CA . THR A 1 121 ? 17.688 14.445 4.938 1 96.31 121 THR A CA 1
ATOM 917 C C . THR A 1 121 ? 17.344 14.078 6.375 1 96.31 121 THR A C 1
ATOM 919 O O . THR A 1 121 ? 17.797 14.727 7.316 1 96.31 121 THR A O 1
ATOM 922 N N . TRP A 1 122 ? 16.5 13.094 6.602 1 95.94 122 TRP A N 1
ATOM 923 C CA . TRP A 1 122 ? 16.062 12.648 7.918 1 95.94 122 TRP A CA 1
ATOM 924 C C . TRP A 1 122 ? 17.25 12.219 8.773 1 95.94 122 TRP A C 1
ATOM 926 O O . TRP A 1 122 ? 17.344 12.562 9.953 1 95.94 122 TRP A O 1
ATOM 936 N N . GLN A 1 123 ? 18.125 11.398 8.188 1 96.38 123 GLN A N 1
ATOM 937 C CA . GLN A 1 123 ? 19.297 10.898 8.906 1 96.38 123 GLN A CA 1
ATOM 938 C C . GLN A 1 123 ? 20.219 12.047 9.297 1 96.38 123 GLN A C 1
ATOM 940 O O . GLN A 1 123 ? 20.859 12.008 10.359 1 96.38 123 GLN A O 1
ATOM 945 N N . GLY A 1 124 ? 20.328 13.039 8.438 1 94.25 124 GLY A N 1
ATOM 946 C CA . GLY A 1 124 ? 21.125 14.211 8.742 1 94.25 124 GLY A CA 1
ATOM 947 C C . GLY A 1 124 ? 20.578 15.023 9.891 1 94.25 124 GLY A C 1
ATOM 948 O O . GLY A 1 124 ? 21.297 15.805 10.516 1 94.25 124 GLY A O 1
ATOM 949 N N . GLU A 1 125 ? 19.281 14.852 10.156 1 90.69 125 GLU A N 1
ATOM 950 C CA . GLU A 1 125 ? 18.609 15.617 11.195 1 90.69 125 GLU A CA 1
ATOM 951 C C . GLU A 1 125 ? 18.609 14.852 12.523 1 90.69 125 GLU A C 1
ATOM 953 O O . GLU A 1 125 ? 18.203 15.391 13.555 1 90.69 125 GLU A O 1
ATOM 958 N N . GLN A 1 126 ? 18.969 13.57 12.43 1 88.12 126 GLN A N 1
ATOM 959 C CA . GLN A 1 126 ? 18.969 12.766 13.648 1 88.12 126 GLN A CA 1
ATOM 960 C C . GLN A 1 126 ? 20.172 13.125 14.531 1 88.12 126 GLN A C 1
ATOM 962 O O . GLN A 1 126 ? 21.25 13.422 14.023 1 88.12 126 GLN A O 1
ATOM 967 N N . PRO A 1 127 ? 19.844 13.336 15.672 1 82.25 127 PRO A N 1
ATOM 968 C CA . PRO A 1 127 ? 20.984 13.633 16.547 1 82.25 127 PRO A CA 1
ATOM 969 C C . PRO A 1 127 ? 22.062 12.555 16.5 1 82.25 127 PRO A C 1
ATOM 971 O O . PRO A 1 127 ? 21.766 11.383 16.266 1 82.25 127 PRO A O 1
ATOM 974 N N . ALA A 1 128 ? 23.297 12.953 16.625 1 69 128 ALA A N 1
ATOM 975 C CA . ALA A 1 128 ? 24.422 12.016 16.656 1 69 128 ALA A CA 1
ATOM 976 C C . ALA A 1 128 ? 24.328 11.102 17.875 1 69 128 ALA A C 1
ATOM 978 O O . ALA A 1 128 ? 23.906 11.523 18.953 1 69 128 ALA A O 1
ATOM 979 N N . MET B 1 1 ? 12.008 -25.703 -15.562 1 75.69 1 MET B N 1
ATOM 980 C CA . MET B 1 1 ? 11.789 -24.453 -14.836 1 75.69 1 MET B CA 1
ATOM 981 C C . MET B 1 1 ? 12.984 -24.125 -13.953 1 75.69 1 MET B C 1
ATOM 983 O O . MET B 1 1 ? 13.617 -25.016 -13.398 1 75.69 1 MET B O 1
ATOM 987 N N . SER B 1 2 ? 13.453 -22.906 -13.992 1 83.5 2 SER B N 1
ATOM 988 C CA . SER B 1 2 ? 14.586 -22.469 -13.18 1 83.5 2 SER B CA 1
ATOM 989 C C . SER B 1 2 ? 14.297 -22.656 -11.695 1 83.5 2 SER B C 1
ATOM 991 O O . SER B 1 2 ? 13.141 -22.844 -11.297 1 83.5 2 SER B O 1
ATOM 993 N N . GLU B 1 3 ? 15.289 -22.766 -10.844 1 85.75 3 GLU B N 1
ATOM 994 C CA . GLU B 1 3 ? 15.117 -22.844 -9.398 1 85.75 3 GLU B CA 1
ATOM 995 C C . GLU B 1 3 ? 14.273 -21.688 -8.883 1 85.75 3 GLU B C 1
ATOM 997 O O . GLU B 1 3 ? 13.438 -21.859 -7.988 1 85.75 3 GLU B O 1
ATOM 1002 N N . GLN B 1 4 ? 14.562 -20.578 -9.43 1 84.25 4 GLN B N 1
ATOM 1003 C CA . GLN B 1 4 ? 13.805 -19.391 -9.055 1 84.25 4 GLN B CA 1
ATOM 1004 C C . GLN B 1 4 ? 12.336 -19.531 -9.445 1 84.25 4 GLN B C 1
ATOM 1006 O O . GLN B 1 4 ? 11.453 -19.078 -8.719 1 84.25 4 GLN B O 1
ATOM 1011 N N . GLY B 1 5 ? 12.141 -20.125 -10.547 1 86.88 5 GLY B N 1
ATOM 1012 C CA . GLY B 1 5 ? 10.781 -20.406 -10.977 1 86.88 5 GLY B CA 1
ATOM 1013 C C . GLY B 1 5 ? 10.047 -21.359 -10.055 1 86.88 5 GLY B C 1
ATOM 1014 O O . GLY B 1 5 ? 8.875 -21.156 -9.742 1 86.88 5 GLY B O 1
ATOM 1015 N N . LYS B 1 6 ? 10.703 -22.328 -9.648 1 90.88 6 LYS B N 1
ATOM 1016 C CA . LYS B 1 6 ? 10.102 -23.297 -8.734 1 90.88 6 LYS B CA 1
ATOM 1017 C C . LYS B 1 6 ? 9.75 -22.656 -7.398 1 90.88 6 LYS B C 1
ATOM 1019 O O . LYS B 1 6 ? 8.672 -22.891 -6.852 1 90.88 6 LYS B O 1
ATOM 1024 N N . THR B 1 7 ? 10.656 -21.906 -6.898 1 93.38 7 THR B N 1
ATOM 1025 C CA . THR B 1 7 ? 10.414 -21.172 -5.66 1 93.38 7 THR B CA 1
ATOM 1026 C C . THR B 1 7 ? 9.203 -20.25 -5.805 1 93.38 7 THR B C 1
ATOM 1028 O O . THR B 1 7 ? 8.359 -20.188 -4.91 1 93.38 7 THR B O 1
ATOM 1031 N N . GLY B 1 8 ? 9.164 -19.641 -6.898 1 95.88 8 GLY B N 1
ATOM 1032 C CA . GLY B 1 8 ? 8.062 -18.719 -7.172 1 95.88 8 GLY B CA 1
ATOM 1033 C C . GLY B 1 8 ? 6.715 -19.422 -7.191 1 95.88 8 GLY B C 1
ATOM 1034 O O . GLY B 1 8 ? 5.742 -18.906 -6.625 1 95.88 8 GLY B O 1
ATOM 1035 N N . LEU B 1 9 ? 6.699 -20.531 -7.801 1 94.31 9 LEU B N 1
ATOM 1036 C CA . LEU B 1 9 ? 5.449 -21.281 -7.883 1 94.31 9 LEU B CA 1
ATOM 1037 C C . LEU B 1 9 ? 4.992 -21.734 -6.5 1 94.31 9 LEU B C 1
ATOM 1039 O O . LEU B 1 9 ? 3.795 -21.719 -6.203 1 94.31 9 LEU B O 1
ATOM 1043 N N . GLU B 1 10 ? 5.855 -22.203 -5.688 1 96.31 10 GLU B N 1
ATOM 1044 C CA . GLU B 1 10 ? 5.523 -22.641 -4.332 1 96.31 10 GLU B CA 1
ATOM 1045 C C . GLU B 1 10 ? 4.949 -21.484 -3.51 1 96.31 10 GLU B C 1
ATOM 1047 O O . GLU B 1 10 ? 3.941 -21.656 -2.82 1 96.31 10 GLU B O 1
ATOM 1052 N N . ILE B 1 11 ? 5.562 -20.359 -3.59 1 97 11 ILE B N 1
ATOM 1053 C CA . ILE B 1 11 ? 5.098 -19.188 -2.848 1 97 11 ILE B CA 1
ATOM 1054 C C . ILE B 1 11 ? 3.736 -18.75 -3.379 1 97 11 ILE B C 1
ATOM 1056 O O . ILE B 1 11 ? 2.834 -18.422 -2.604 1 97 11 ILE B O 1
ATOM 1060 N N . ARG B 1 12 ? 3.684 -18.75 -4.68 1 97.38 12 ARG B N 1
ATOM 1061 C CA . ARG B 1 12 ? 2.412 -18.391 -5.301 1 97.38 12 ARG B CA 1
ATOM 1062 C C . ARG B 1 12 ? 1.286 -19.297 -4.809 1 97.38 12 ARG B C 1
ATOM 1064 O O . ARG B 1 12 ? 0.195 -18.812 -4.488 1 97.38 12 ARG B O 1
ATOM 1071 N N . ARG B 1 13 ? 1.498 -20.547 -4.719 1 96.56 13 ARG B N 1
ATOM 1072 C CA . ARG B 1 13 ? 0.511 -21.5 -4.234 1 96.56 13 ARG B CA 1
ATOM 1073 C C . ARG B 1 13 ? 0.168 -21.25 -2.771 1 96.56 13 ARG B C 1
ATOM 1075 O O . ARG B 1 13 ? -0.999 -21.328 -2.379 1 96.56 13 ARG B O 1
ATOM 1082 N N . GLU B 1 14 ? 1.158 -20.953 -1.987 1 97.06 14 GLU B N 1
ATOM 1083 C CA . GLU B 1 14 ? 0.929 -20.688 -0.571 1 97.06 14 GLU B CA 1
ATOM 1084 C C . GLU B 1 14 ? 0.057 -19.438 -0.381 1 97.06 14 GLU B C 1
ATOM 1086 O O . GLU B 1 14 ? -0.817 -19.422 0.487 1 97.06 14 GLU B O 1
ATOM 1091 N N . VAL B 1 15 ? 0.25 -18.453 -1.187 1 96.69 15 VAL B N 1
ATOM 1092 C CA . VAL B 1 15 ? -0.41 -17.156 -1.009 1 96.69 15 VAL B CA 1
ATOM 1093 C C . VAL B 1 15 ? -1.769 -17.172 -1.706 1 96.69 15 VAL B C 1
ATOM 1095 O O . VAL B 1 15 ? -2.781 -16.797 -1.113 1 96.69 15 VAL B O 1
ATOM 1098 N N . MET B 1 16 ? -1.775 -17.641 -2.895 1 96 16 MET B N 1
ATOM 1099 C CA . MET B 1 16 ? -2.979 -17.484 -3.709 1 96 16 MET B CA 1
ATOM 1100 C C . MET B 1 16 ? -3.875 -18.719 -3.578 1 96 16 MET B C 1
ATOM 1102 O O . MET B 1 16 ? -5.055 -18.672 -3.928 1 96 16 MET B O 1
ATOM 1106 N N . GLY B 1 17 ? -3.322 -19.922 -3.152 1 94.38 17 GLY B N 1
ATOM 1107 C CA . GLY B 1 17 ? -4.051 -21.188 -3.068 1 94.38 17 GLY B CA 1
ATOM 1108 C C . GLY B 1 17 ? -3.83 -22.078 -4.27 1 94.38 17 GLY B C 1
ATOM 1109 O O . GLY B 1 17 ? -3.701 -21.594 -5.398 1 94.38 17 GLY B O 1
ATOM 1110 N N . ASP B 1 18 ? -3.926 -23.328 -4.035 1 93.94 18 ASP B N 1
ATOM 1111 C CA . ASP B 1 18 ? -3.607 -24.312 -5.062 1 93.94 18 ASP B CA 1
ATOM 1112 C C . ASP B 1 18 ? -4.613 -24.266 -6.207 1 93.94 18 ASP B C 1
ATOM 1114 O O . ASP B 1 18 ? -4.23 -24.281 -7.379 1 93.94 18 ASP B O 1
ATOM 1118 N N . ALA B 1 19 ? -5.852 -24.266 -5.871 1 90.75 19 ALA B N 1
ATOM 1119 C CA . ALA B 1 19 ? -6.895 -24.297 -6.891 1 90.75 19 ALA B CA 1
ATOM 1120 C C . ALA B 1 19 ? -6.785 -23.094 -7.824 1 90.75 19 ALA B C 1
ATOM 1122 O O . ALA B 1 19 ? -6.914 -23.234 -9.047 1 90.75 19 ALA B O 1
ATOM 1123 N N . PHE B 1 20 ? -6.555 -22.016 -7.234 1 87.94 20 PHE B N 1
ATOM 1124 C CA . PHE B 1 20 ? -6.402 -20.797 -8.023 1 87.94 20 PHE B CA 1
ATOM 1125 C C . PHE B 1 20 ? -5.207 -20.906 -8.961 1 87.94 20 PHE B C 1
ATOM 1127 O O . PHE B 1 20 ? -5.316 -20.594 -10.148 1 87.94 20 PHE B O 1
ATOM 1134 N N . VAL B 1 21 ? -4.047 -21.328 -8.461 1 92.31 21 VAL B N 1
ATOM 1135 C CA . VAL B 1 21 ? -2.818 -21.406 -9.242 1 92.31 21 VAL B CA 1
ATOM 1136 C C . VAL B 1 21 ? -2.982 -22.438 -10.359 1 92.31 21 VAL B C 1
ATOM 1138 O O . VAL B 1 21 ? -2.533 -22.219 -11.484 1 92.31 21 VAL B O 1
ATOM 1141 N N . GLU B 1 22 ? -3.631 -23.484 -10.07 1 91.19 22 GLU B N 1
ATOM 1142 C CA . GLU B 1 22 ? -3.877 -24.516 -11.078 1 91.19 22 GLU B CA 1
ATOM 1143 C C . GLU B 1 22 ? -4.715 -23.969 -12.234 1 91.19 22 GLU B C 1
ATOM 1145 O O . GLU B 1 22 ? -4.438 -24.266 -13.398 1 91.19 22 GLU B O 1
ATOM 1150 N N . ARG B 1 23 ? -5.691 -23.344 -11.914 1 88.12 23 ARG B N 1
ATOM 1151 C CA . ARG B 1 23 ? -6.531 -22.734 -12.945 1 88.12 23 ARG B CA 1
ATOM 1152 C C . ARG B 1 23 ? -5.746 -21.734 -13.781 1 88.12 23 ARG B C 1
ATOM 1154 O O . ARG B 1 23 ? -5.844 -21.734 -15.008 1 88.12 23 ARG B O 1
ATOM 1161 N N . ALA B 1 24 ? -5.043 -20.875 -13.133 1 84.5 24 ALA B N 1
ATOM 1162 C CA . ALA B 1 24 ? -4.258 -19.844 -13.82 1 84.5 24 ALA B CA 1
ATOM 1163 C C . ALA B 1 24 ? -3.213 -20.484 -14.734 1 84.5 24 ALA B C 1
ATOM 1165 O O . ALA B 1 24 ? -3.049 -20.062 -15.883 1 84.5 24 ALA B O 1
ATOM 1166 N N . MET B 1 25 ? -2.539 -21.469 -14.266 1 88.06 25 MET B N 1
ATOM 1167 C CA . MET B 1 25 ? -1.465 -22.109 -15.023 1 88.06 25 MET B CA 1
ATOM 1168 C C . MET B 1 25 ? -2.029 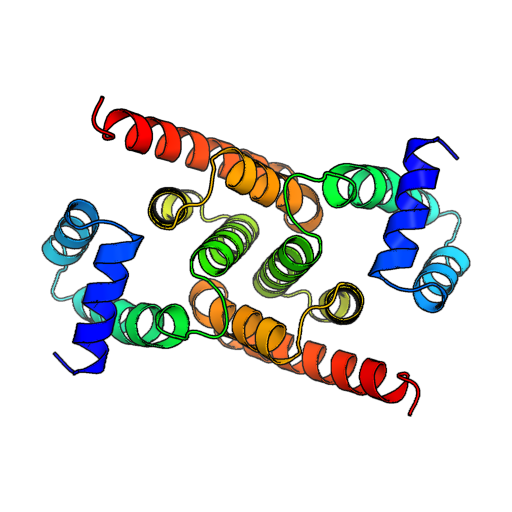-23.047 -16.078 1 88.06 25 MET B C 1
ATOM 1170 O O . MET B 1 25 ? -1.463 -23.188 -17.172 1 88.06 25 MET B O 1
ATOM 1174 N N . GLY B 1 26 ? -3.123 -23.609 -15.734 1 88.81 26 GLY B N 1
ATOM 1175 C CA . GLY B 1 26 ? -3.752 -24.531 -16.672 1 88.81 26 GLY B CA 1
ATOM 1176 C C . GLY B 1 26 ? -4.352 -23.828 -17.875 1 88.81 26 GLY B C 1
ATOM 1177 O O . GLY B 1 26 ? -4.504 -24.438 -18.938 1 88.81 26 GLY B O 1
ATOM 1178 N N . ASN B 1 27 ? -4.672 -22.656 -17.75 1 89.56 27 ASN B N 1
ATOM 1179 C CA . ASN B 1 27 ? -5.32 -21.891 -18.812 1 89.56 27 ASN B CA 1
ATOM 1180 C C . ASN B 1 27 ? -4.297 -21.188 -19.688 1 89.56 27 ASN B C 1
ATOM 1182 O O . ASN B 1 27 ? -4.66 -20.531 -20.672 1 89.56 27 ASN B O 1
ATOM 1186 N N . ALA B 1 28 ? -3.027 -21.312 -19.344 1 90.88 28 ALA B N 1
ATOM 1187 C CA . ALA B 1 28 ? -2 -20.625 -20.125 1 90.88 28 ALA B CA 1
ATOM 1188 C C . ALA B 1 28 ? -1.917 -21.188 -21.547 1 90.88 28 ALA B C 1
ATOM 1190 O O . ALA B 1 28 ? -2.047 -22.391 -21.75 1 90.88 28 ALA B O 1
ATOM 1191 N N . THR B 1 29 ? -1.769 -20.266 -22.562 1 95.12 29 THR B N 1
ATOM 1192 C CA . THR B 1 29 ? -1.534 -20.578 -23.969 1 95.12 29 THR B CA 1
ATOM 1193 C C . THR B 1 29 ? -0.086 -20.297 -24.359 1 95.12 29 THR B C 1
ATOM 1195 O O . THR B 1 29 ? 0.674 -19.75 -23.562 1 95.12 29 THR B O 1
ATOM 1198 N N . ALA B 1 30 ? 0.177 -20.672 -25.578 1 95.44 30 ALA B N 1
ATOM 1199 C CA . ALA B 1 30 ? 1.52 -20.344 -26.047 1 95.44 30 ALA B CA 1
ATOM 1200 C C . ALA B 1 30 ? 1.775 -18.844 -26 1 95.44 30 ALA B C 1
ATOM 1202 O O . ALA B 1 30 ? 2.9 -18.406 -25.75 1 95.44 30 ALA B O 1
ATOM 1203 N N . PHE B 1 31 ? 0.72 -18.156 -26.25 1 96.81 31 PHE B N 1
ATOM 1204 C CA . PHE B 1 31 ? 0.815 -16.703 -26.266 1 96.81 31 PHE B CA 1
ATOM 1205 C C . PHE B 1 31 ? 1.015 -16.156 -24.859 1 96.81 31 PHE B C 1
ATOM 1207 O O . PHE B 1 31 ? 1.789 -15.211 -24.656 1 96.81 31 PHE B O 1
ATOM 1214 N N . THR B 1 32 ? 0.36 -16.719 -23.812 1 95.75 32 THR B N 1
ATOM 1215 C CA . THR B 1 32 ? 0.359 -16.125 -22.469 1 95.75 32 THR B CA 1
ATOM 1216 C C . THR B 1 32 ? 1.417 -16.781 -21.594 1 95.75 32 THR B C 1
ATOM 1218 O O . THR B 1 32 ? 1.755 -16.266 -20.531 1 95.75 32 THR B O 1
ATOM 1221 N N . GLN B 1 33 ? 1.957 -17.859 -22.016 1 94.56 33 GLN B N 1
ATOM 1222 C CA . GLN B 1 33 ? 2.893 -18.625 -21.203 1 94.56 33 GLN B CA 1
ATOM 1223 C C . GLN B 1 33 ? 4.098 -17.781 -20.797 1 94.56 33 GLN B C 1
ATOM 1225 O O . GLN B 1 33 ? 4.543 -17.828 -19.656 1 94.56 33 GLN B O 1
ATOM 1230 N N . PRO B 1 34 ? 4.637 -16.984 -21.688 1 95 34 PRO B N 1
ATOM 1231 C CA . PRO B 1 34 ? 5.773 -16.156 -21.281 1 95 34 PRO B CA 1
ATOM 1232 C C . PRO B 1 3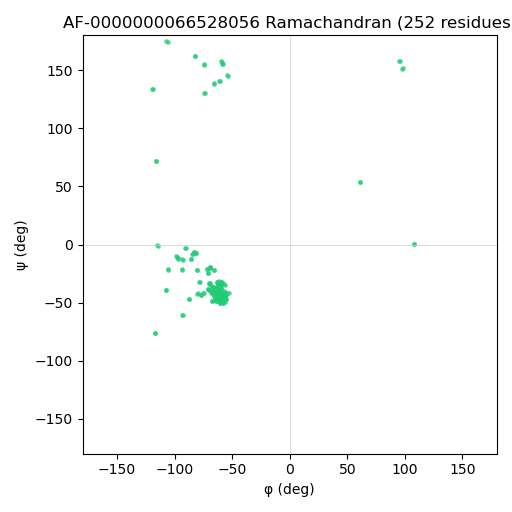4 ? 5.422 -15.195 -20.141 1 95 34 PRO B C 1
ATOM 1234 O O . PRO B 1 34 ? 6.27 -14.906 -19.281 1 95 34 PRO B O 1
ATOM 1237 N N . LEU B 1 35 ? 4.215 -14.695 -20.125 1 94.69 35 LEU B N 1
ATOM 1238 C CA . LEU B 1 35 ? 3.779 -13.836 -19.031 1 94.69 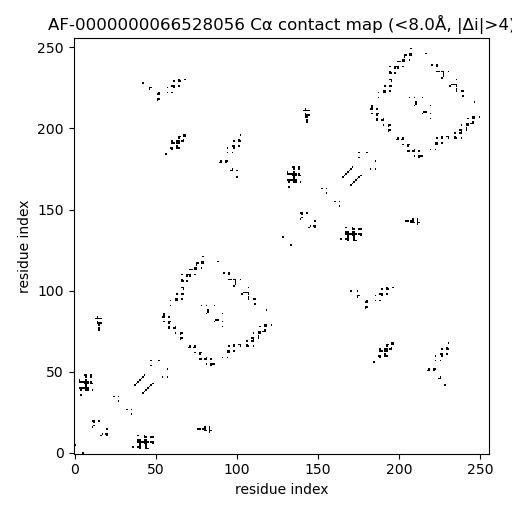35 LEU B CA 1
ATOM 1239 C C . LEU B 1 35 ? 3.725 -14.609 -17.719 1 94.69 35 LEU B C 1
ATOM 1241 O O . LEU B 1 35 ? 4.184 -14.125 -16.688 1 94.69 35 LEU B O 1
ATOM 1245 N N . GLN B 1 36 ? 3.15 -15.727 -17.75 1 93.88 36 GLN B N 1
ATOM 1246 C CA . GLN B 1 36 ? 3.1 -16.562 -16.562 1 93.88 36 GLN B CA 1
ATOM 1247 C C . GLN B 1 36 ? 4.5 -16.844 -16.031 1 93.88 36 GLN B C 1
ATOM 1249 O O . GLN B 1 36 ? 4.738 -16.781 -14.82 1 93.88 36 GLN B O 1
ATOM 1254 N N . ASP B 1 37 ? 5.418 -17.094 -16.906 1 93.94 37 ASP B N 1
ATOM 1255 C CA . ASP B 1 37 ? 6.805 -17.344 -16.516 1 93.94 37 ASP B CA 1
ATOM 1256 C C . ASP B 1 37 ? 7.426 -16.109 -15.867 1 93.94 37 ASP B C 1
ATOM 1258 O O . ASP B 1 37 ? 8.125 -16.219 -14.859 1 93.94 37 ASP B O 1
ATOM 1262 N N . PHE B 1 38 ? 7.168 -15.086 -16.516 1 94.62 38 PHE B N 1
ATOM 1263 C CA . PHE B 1 38 ? 7.676 -13.82 -16 1 94.62 38 PHE B CA 1
ATOM 1264 C C . PHE B 1 38 ? 7.156 -13.562 -14.594 1 94.62 38 PHE B C 1
ATOM 1266 O O . PHE B 1 38 ? 7.934 -13.25 -13.688 1 94.62 38 PHE B O 1
ATOM 1273 N N . VAL B 1 39 ? 5.879 -13.664 -14.383 1 95.25 39 VAL B N 1
ATOM 1274 C CA . VAL B 1 39 ? 5.234 -13.406 -13.102 1 95.25 39 VAL B CA 1
ATOM 1275 C C . VAL B 1 39 ? 5.777 -14.375 -12.047 1 95.25 39 VAL B C 1
ATOM 1277 O O . VAL B 1 39 ? 6.141 -13.961 -10.945 1 95.25 39 VAL B O 1
ATOM 1280 N N . ASN B 1 40 ? 5.867 -15.602 -12.375 1 94.44 40 ASN B N 1
ATOM 1281 C CA . ASN B 1 40 ? 6.328 -16.609 -11.43 1 94.44 40 ASN B CA 1
ATOM 1282 C C . ASN B 1 40 ? 7.77 -16.359 -11 1 94.44 40 ASN B C 1
ATOM 1284 O O . ASN B 1 40 ? 8.086 -16.453 -9.812 1 94.44 40 ASN B O 1
ATOM 1288 N N . GLU B 1 41 ? 8.547 -16.031 -11.906 1 95 41 GLU B N 1
ATOM 1289 C CA . GLU B 1 41 ? 9.969 -15.891 -11.617 1 95 41 GLU B CA 1
ATOM 1290 C C . GLU B 1 41 ? 10.273 -14.547 -10.953 1 95 41 GLU B C 1
ATOM 1292 O O . GLU B 1 41 ? 11.023 -14.492 -9.984 1 95 41 GLU B O 1
ATOM 1297 N N . HIS B 1 42 ? 9.656 -13.5 -11.438 1 94.75 42 HIS B N 1
ATOM 1298 C CA . HIS B 1 42 ? 10.148 -12.18 -11.07 1 94.75 42 HIS B CA 1
ATOM 1299 C C . HIS B 1 42 ? 9.227 -11.508 -10.062 1 94.75 42 HIS B C 1
ATOM 1301 O O . HIS B 1 42 ? 9.633 -10.57 -9.367 1 94.75 42 HIS B O 1
ATOM 1307 N N . ALA B 1 43 ? 8.031 -11.914 -9.969 1 96.62 43 ALA B N 1
ATOM 1308 C CA . ALA B 1 43 ? 7.156 -11.422 -8.906 1 96.62 43 ALA B CA 1
ATOM 1309 C C . ALA B 1 43 ? 7.184 -12.352 -7.699 1 96.62 43 ALA B C 1
ATOM 1311 O O . ALA B 1 43 ? 7.734 -12 -6.652 1 96.62 43 ALA B O 1
ATOM 1312 N N . TRP B 1 44 ? 6.777 -13.57 -7.945 1 97.5 44 TRP B N 1
ATOM 1313 C CA . TRP B 1 44 ? 6.617 -14.516 -6.844 1 97.5 44 TRP B CA 1
ATOM 1314 C C . TRP B 1 44 ? 7.969 -15.055 -6.391 1 97.5 44 TRP B C 1
ATOM 1316 O O . TRP B 1 44 ? 8.227 -15.164 -5.191 1 97.5 44 TRP B O 1
ATOM 1326 N N . GLY B 1 45 ? 8.836 -15.398 -7.266 1 97.19 45 GLY B N 1
ATOM 1327 C CA . GLY B 1 45 ? 10.117 -16 -6.945 1 97.19 45 GLY B CA 1
ATOM 1328 C C . GLY B 1 45 ? 11.18 -14.977 -6.574 1 97.19 45 GLY B C 1
ATOM 1329 O O . GLY B 1 45 ? 12.281 -15.344 -6.168 1 97.19 45 GLY B O 1
ATOM 1330 N N . SER B 1 46 ? 10.914 -13.695 -6.703 1 96.19 46 SER B N 1
ATOM 1331 C CA . SER B 1 46 ? 11.875 -12.633 -6.406 1 96.19 46 SER B CA 1
ATOM 1332 C C . SER B 1 46 ? 11.383 -11.758 -5.258 1 96.19 46 SER B C 1
ATOM 1334 O O . SER B 1 46 ? 11.602 -12.078 -4.086 1 96.19 46 SER B O 1
ATOM 1336 N N . VAL B 1 47 ? 10.414 -10.867 -5.504 1 96.06 47 VAL B N 1
ATOM 1337 C CA . VAL B 1 47 ? 10.047 -9.883 -4.496 1 96.06 47 VAL B CA 1
ATOM 1338 C C . VAL B 1 47 ? 9.227 -10.555 -3.395 1 96.06 47 VAL B C 1
ATOM 1340 O O . VAL B 1 47 ? 9.414 -10.258 -2.211 1 96.06 47 VAL B O 1
ATOM 1343 N N . TRP B 1 48 ? 8.328 -11.414 -3.713 1 97.88 48 TRP B N 1
ATOM 1344 C CA . TRP B 1 48 ? 7.504 -12.102 -2.725 1 97.88 48 TRP B CA 1
ATOM 1345 C C . TRP B 1 48 ? 8.336 -13.086 -1.909 1 97.88 48 TRP B C 1
ATOM 1347 O O . TRP B 1 48 ? 7.898 -13.547 -0.849 1 97.88 48 TRP B O 1
ATOM 1357 N N . ALA B 1 49 ? 9.469 -13.469 -2.383 1 96.69 49 ALA B N 1
ATOM 1358 C CA . ALA B 1 49 ? 10.328 -14.445 -1.714 1 96.69 49 ALA B CA 1
ATOM 1359 C C . ALA B 1 49 ? 11.234 -13.773 -0.692 1 96.69 49 ALA B C 1
ATOM 1361 O O . ALA B 1 49 ? 11.891 -14.445 0.109 1 96.69 49 ALA B O 1
ATOM 1362 N N . ARG B 1 50 ? 11.289 -12.453 -0.746 1 96.31 50 ARG B N 1
ATOM 1363 C CA . ARG B 1 50 ? 12.156 -11.734 0.18 1 96.31 50 ARG B CA 1
ATOM 1364 C C . ARG B 1 50 ? 11.562 -11.711 1.583 1 96.31 50 ARG B C 1
ATOM 1366 O O . ARG B 1 50 ? 10.344 -11.695 1.745 1 96.31 50 ARG B O 1
ATOM 1373 N N . GLU B 1 51 ? 12.414 -11.57 2.609 1 94.94 51 GLU B N 1
ATOM 1374 C CA . GLU B 1 51 ? 11.953 -11.891 3.955 1 94.94 51 GLU B CA 1
ATOM 1375 C C . GLU B 1 51 ? 11.914 -10.648 4.84 1 94.94 51 GLU B C 1
ATOM 1377 O O . GLU B 1 51 ? 11.461 -10.711 5.984 1 94.94 51 GLU B O 1
ATOM 1382 N N . ALA B 1 52 ? 12.297 -9.5 4.328 1 95.5 52 ALA B N 1
ATOM 1383 C CA . ALA B 1 52 ? 12.43 -8.312 5.172 1 95.5 52 ALA B CA 1
ATOM 1384 C C . ALA B 1 52 ? 11.062 -7.781 5.594 1 95.5 52 ALA B C 1
ATOM 1386 O O . ALA B 1 52 ? 10.953 -7.039 6.57 1 95.5 52 ALA B O 1
ATOM 1387 N N . LEU B 1 53 ? 9.969 -8.117 4.875 1 97.25 53 LEU B N 1
ATOM 1388 C CA . LEU B 1 53 ? 8.594 -7.781 5.234 1 97.25 53 LEU B CA 1
ATOM 1389 C C . LEU B 1 53 ? 7.762 -9.039 5.426 1 97.25 53 LEU B C 1
ATOM 1391 O O . LEU B 1 53 ? 7.836 -9.969 4.617 1 97.25 53 LEU B O 1
ATOM 1395 N N . PRO B 1 54 ? 7.004 -9.055 6.516 1 97.31 54 PRO B N 1
ATOM 1396 C CA . PRO B 1 54 ? 6.074 -10.18 6.645 1 97.31 54 PRO B CA 1
ATOM 1397 C C . PRO B 1 54 ? 5.098 -10.273 5.477 1 97.31 54 PRO B C 1
ATOM 1399 O O . PRO B 1 54 ? 4.73 -9.25 4.887 1 97.31 54 PRO B O 1
ATOM 1402 N N . ARG B 1 55 ? 4.582 -11.477 5.223 1 97.62 55 ARG B N 1
ATOM 1403 C CA . ARG B 1 55 ? 3.654 -11.719 4.121 1 97.62 55 ARG B CA 1
ATOM 1404 C C . ARG B 1 55 ? 2.373 -10.906 4.305 1 97.62 55 ARG B C 1
ATOM 1406 O O . ARG B 1 55 ? 1.8 -10.422 3.328 1 97.62 55 ARG B O 1
ATOM 1413 N N . LYS B 1 56 ? 1.927 -10.773 5.547 1 98.12 56 LYS B N 1
ATOM 1414 C CA . LYS B 1 56 ? 0.724 -9.984 5.805 1 98.12 56 LYS B CA 1
ATOM 1415 C C . LYS B 1 56 ? 0.899 -8.547 5.336 1 98.12 56 LYS B C 1
ATOM 1417 O O . LYS B 1 56 ? -0.001 -7.977 4.715 1 98.12 56 LYS B O 1
ATOM 1422 N N . THR B 1 57 ? 2.062 -8.016 5.625 1 98.38 57 THR B N 1
ATOM 1423 C CA . THR B 1 57 ? 2.352 -6.637 5.242 1 98.38 57 THR B CA 1
ATOM 1424 C C . THR B 1 57 ? 2.455 -6.508 3.725 1 98.38 57 THR B C 1
ATOM 1426 O O . THR B 1 57 ? 1.926 -5.559 3.139 1 98.38 57 THR B O 1
ATOM 1429 N N . ARG B 1 58 ? 3.09 -7.465 3.086 1 98.56 58 ARG B N 1
ATOM 1430 C CA . ARG B 1 58 ? 3.184 -7.457 1.631 1 98.56 58 ARG B CA 1
ATOM 1431 C C . ARG B 1 58 ? 1.8 -7.5 0.992 1 98.56 58 ARG B C 1
ATOM 1433 O O . ARG B 1 58 ? 1.557 -6.836 -0.019 1 98.56 58 ARG B O 1
ATOM 1440 N N . SER B 1 59 ? 0.948 -8.281 1.558 1 98.75 59 SER B N 1
ATOM 1441 C CA . SER B 1 59 ? -0.415 -8.359 1.043 1 98.75 59 SER B CA 1
ATOM 1442 C C . SER B 1 59 ? -1.121 -7.012 1.127 1 98.75 59 SER B C 1
ATOM 1444 O O . SER B 1 59 ? -1.754 -6.578 0.163 1 98.75 59 SER B O 1
ATOM 1446 N N . LEU B 1 60 ? -0.976 -6.348 2.275 1 98.81 60 LEU B N 1
ATOM 1447 C CA . LEU B 1 60 ? -1.655 -5.07 2.461 1 98.81 60 LEU B CA 1
ATOM 1448 C C . LEU B 1 60 ? -1.082 -4.008 1.525 1 98.81 60 LEU B C 1
ATOM 1450 O O . LEU B 1 60 ? -1.824 -3.189 0.98 1 98.81 60 LEU B O 1
ATOM 1454 N N . ILE B 1 61 ? 0.184 -4.031 1.284 1 98.69 61 ILE B N 1
ATOM 1455 C CA . ILE B 1 61 ? 0.86 -3.148 0.341 1 98.69 61 ILE B CA 1
ATOM 1456 C C . ILE B 1 61 ? 0.341 -3.408 -1.072 1 98.69 61 ILE B C 1
ATOM 1458 O O . ILE B 1 61 ? 0.094 -2.469 -1.832 1 98.69 61 ILE B O 1
ATOM 1462 N N . THR B 1 62 ? 0.201 -4.641 -1.419 1 98.88 62 THR B N 1
ATOM 1463 C CA . THR B 1 62 ? -0.314 -5.027 -2.727 1 98.88 62 THR B CA 1
ATOM 1464 C C . THR B 1 62 ? -1.731 -4.5 -2.93 1 98.88 62 THR B C 1
ATOM 1466 O O . THR B 1 62 ? -2.043 -3.928 -3.977 1 98.88 62 THR B O 1
ATOM 1469 N N . LEU B 1 63 ? -2.564 -4.668 -1.9 1 98.94 63 LEU B N 1
ATOM 1470 C CA . LEU B 1 63 ? -3.941 -4.191 -1.985 1 98.94 63 LEU B CA 1
ATOM 1471 C C . LEU B 1 63 ? -3.982 -2.678 -2.166 1 98.94 63 LEU B C 1
ATOM 1473 O O . LEU B 1 63 ? -4.805 -2.16 -2.93 1 98.94 63 LEU B O 1
ATOM 1477 N N . ALA B 1 64 ? -3.139 -1.991 -1.483 1 98.88 64 ALA B N 1
ATOM 1478 C CA . ALA B 1 64 ? -3.068 -0.539 -1.617 1 98.88 64 ALA B CA 1
ATOM 1479 C C . ALA B 1 64 ? -2.668 -0.137 -3.033 1 98.88 64 ALA B C 1
ATOM 1481 O O . ALA B 1 64 ? -3.287 0.744 -3.635 1 98.88 64 ALA B O 1
ATOM 1482 N N . ALA B 1 65 ? -1.626 -0.785 -3.559 1 98.88 65 ALA B N 1
ATOM 1483 C CA . ALA B 1 65 ? -1.161 -0.484 -4.91 1 98.88 65 ALA B CA 1
ATOM 1484 C C . ALA B 1 65 ? -2.256 -0.748 -5.938 1 98.88 65 ALA B C 1
ATOM 1486 O O . ALA B 1 65 ? -2.502 0.08 -6.82 1 98.88 65 ALA B O 1
ATOM 1487 N N . LEU B 1 66 ? -2.922 -1.858 -5.832 1 98.88 66 LEU B N 1
ATOM 1488 C CA . LEU B 1 66 ? -3.949 -2.24 -6.793 1 98.88 66 LEU B CA 1
ATOM 1489 C C . LEU B 1 66 ? -5.152 -1.304 -6.707 1 98.88 66 LEU B C 1
ATOM 1491 O O . LEU B 1 66 ? -5.797 -1.02 -7.719 1 98.88 66 LEU B O 1
ATOM 1495 N N . THR B 1 67 ? -5.477 -0.874 -5.473 1 98.88 67 THR B N 1
ATOM 1496 C CA . THR B 1 67 ? -6.543 0.108 -5.309 1 98.88 67 THR B CA 1
ATOM 1497 C C . THR B 1 67 ? -6.176 1.423 -5.992 1 98.88 67 THR B C 1
ATOM 1499 O O . THR B 1 67 ? -6.98 1.985 -6.738 1 98.88 67 THR B O 1
ATOM 1502 N N . ALA B 1 68 ? -5 1.869 -5.762 1 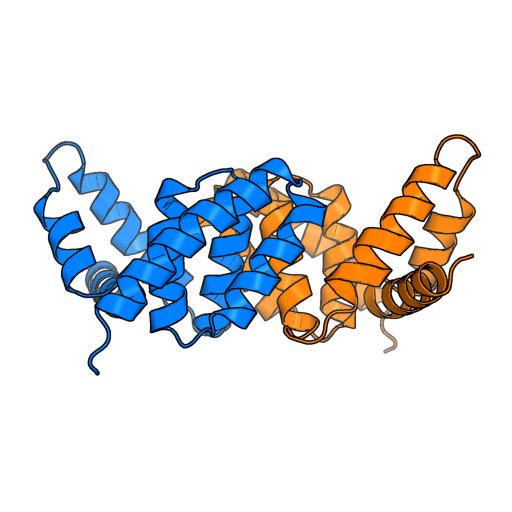98.81 68 ALA B N 1
ATOM 1503 C CA . ALA B 1 68 ? -4.531 3.121 -6.348 1 98.81 68 ALA B CA 1
ATOM 1504 C C . ALA B 1 68 ? -4.5 3.035 -7.871 1 98.81 68 ALA B C 1
ATOM 1506 O O . ALA B 1 68 ? -4.754 4.023 -8.562 1 98.81 68 ALA B O 1
ATOM 1507 N N . LEU B 1 69 ? -4.215 1.883 -8.414 1 98.62 69 LEU B N 1
ATOM 1508 C CA . LEU B 1 69 ? -4.117 1.655 -9.852 1 98.62 69 LEU B CA 1
ATOM 1509 C C . LEU B 1 69 ? -5.488 1.369 -10.453 1 98.62 69 LEU B C 1
ATOM 1511 O O . LEU B 1 69 ? -5.621 1.226 -11.672 1 98.62 69 LEU B O 1
ATOM 1515 N N . LYS B 1 70 ? -6.512 1.208 -9.625 1 98.31 70 LYS B N 1
ATOM 1516 C CA . LYS B 1 70 ? -7.887 0.925 -10.031 1 98.31 70 LYS B CA 1
ATOM 1517 C C . LYS B 1 70 ? -7.973 -0.396 -10.789 1 98.31 70 LYS B C 1
ATOM 1519 O O . LYS B 1 70 ? -8.508 -0.447 -11.898 1 98.31 70 LYS B O 1
ATOM 1524 N N . CYS B 1 71 ? -7.461 -1.43 -10.148 1 98.31 71 CYS B N 1
ATOM 1525 C CA . CYS B 1 71 ? -7.484 -2.789 -10.68 1 98.31 71 CYS B CA 1
ATOM 1526 C C . CYS B 1 71 ? -8.32 -3.705 -9.789 1 98.31 71 CYS B C 1
ATOM 1528 O O . CYS B 1 71 ? -7.793 -4.664 -9.219 1 98.31 71 CYS B O 1
ATOM 1530 N N . PRO B 1 72 ? -9.633 -3.572 -9.773 1 97.88 72 PRO B N 1
ATOM 1531 C CA . PRO B 1 72 ? -10.453 -4.332 -8.828 1 97.88 72 PRO B CA 1
ATOM 1532 C C . PRO B 1 72 ? -10.508 -5.82 -9.156 1 97.88 72 PRO B C 1
ATOM 1534 O O . PRO B 1 72 ? -10.617 -6.656 -8.258 1 97.88 72 PRO B O 1
ATOM 1537 N N . GLN B 1 73 ? -10.469 -6.141 -10.383 1 96.62 73 GLN B N 1
ATOM 1538 C CA . GLN B 1 73 ? -10.516 -7.559 -10.727 1 96.62 73 GLN B CA 1
ATOM 1539 C C . GLN B 1 73 ? -9.281 -8.289 -10.195 1 96.62 73 GLN B C 1
ATOM 1541 O O . GLN B 1 73 ? -9.406 -9.375 -9.617 1 96.62 73 GLN B O 1
ATOM 1546 N N . GLU B 1 74 ? -8.102 -7.75 -10.438 1 97.25 74 GLU B N 1
ATOM 1547 C CA . GLU B 1 74 ? -6.871 -8.328 -9.898 1 97.25 74 GLU B CA 1
ATOM 1548 C C . GLU B 1 74 ? -6.871 -8.289 -8.375 1 97.25 74 GLU B C 1
ATOM 1550 O O . GLU B 1 74 ? -6.336 -9.195 -7.73 1 97.25 74 GLU B O 1
ATOM 1555 N N . LEU B 1 75 ? -7.496 -7.281 -7.785 1 98.69 75 LEU B N 1
ATOM 1556 C CA . LEU B 1 75 ? -7.539 -7.098 -6.34 1 98.69 75 LEU B CA 1
ATOM 1557 C C . LEU B 1 75 ? -8.227 -8.281 -5.664 1 98.69 75 LEU B C 1
ATOM 1559 O O . LEU B 1 75 ? -7.836 -8.688 -4.566 1 98.69 75 LEU B O 1
ATOM 1563 N N . LYS B 1 76 ? -9.219 -8.867 -6.293 1 98 76 LYS B N 1
ATOM 1564 C CA . LYS B 1 76 ? -9.961 -9.969 -5.691 1 98 76 LYS B CA 1
ATOM 1565 C C . LYS B 1 76 ? -9.023 -11.125 -5.328 1 98 76 LYS B C 1
ATOM 1567 O O . LYS B 1 76 ? -9.086 -11.648 -4.215 1 98 76 LYS B O 1
ATOM 1572 N N . GLY B 1 77 ? -8.195 -11.5 -6.254 1 97.12 77 GLY B N 1
ATOM 1573 C CA . GLY B 1 77 ? -7.242 -12.562 -5.977 1 97.12 77 GLY B CA 1
ATOM 1574 C C . GLY B 1 77 ? -6.305 -12.242 -4.824 1 97.12 77 GLY B C 1
ATOM 1575 O O . GLY B 1 77 ? -5.992 -13.117 -4.012 1 97.12 77 GLY B O 1
ATOM 1576 N N . HIS B 1 78 ? -5.879 -11.047 -4.707 1 98.62 78 HIS B N 1
ATOM 1577 C CA . HIS B 1 78 ? -4.918 -10.68 -3.676 1 98.62 78 HIS B CA 1
ATOM 1578 C C . HIS B 1 78 ? -5.602 -10.477 -2.328 1 98.62 78 HIS B C 1
ATOM 1580 O O . HIS B 1 78 ? -4.949 -10.516 -1.283 1 98.62 78 HIS B O 1
ATOM 1586 N N . VAL B 1 79 ? -6.922 -10.203 -2.326 1 98.75 79 VAL B N 1
ATOM 1587 C CA . VAL B 1 79 ? -7.664 -10.273 -1.072 1 98.75 79 VAL B CA 1
ATOM 1588 C C . VAL B 1 79 ? -7.637 -11.695 -0.527 1 98.75 79 VAL B C 1
ATOM 1590 O O . VAL B 1 79 ? -7.367 -11.906 0.657 1 98.75 79 VAL B O 1
ATOM 1593 N N . ARG B 1 80 ? -7.91 -12.672 -1.363 1 97.88 80 ARG B N 1
ATOM 1594 C CA . ARG B 1 80 ? -7.789 -14.07 -0.958 1 97.88 80 ARG B CA 1
ATOM 1595 C C . ARG B 1 80 ? -6.391 -14.367 -0.431 1 97.88 80 ARG B C 1
ATOM 1597 O O . ARG B 1 80 ? -6.234 -15.047 0.588 1 97.88 80 ARG B O 1
ATOM 1604 N N . GLY B 1 81 ? -5.391 -13.906 -1.172 1 98.19 81 GLY B N 1
ATOM 1605 C CA . GLY B 1 81 ? -4.016 -14.078 -0.726 1 98.19 81 GLY B CA 1
ATOM 1606 C C . GLY B 1 81 ? -3.76 -13.492 0.65 1 98.19 81 GLY B C 1
ATOM 1607 O O . GLY B 1 81 ? -3.076 -14.102 1.474 1 98.19 81 GLY B O 1
ATOM 1608 N N . ALA B 1 82 ? -4.289 -12.289 0.883 1 98.81 82 ALA B N 1
ATOM 1609 C CA . ALA B 1 82 ? -4.141 -11.633 2.18 1 98.81 82 ALA B CA 1
ATOM 1610 C C . ALA B 1 82 ? -4.758 -12.477 3.293 1 98.81 82 ALA B C 1
ATOM 1612 O O . ALA B 1 82 ? -4.164 -12.633 4.363 1 98.81 82 ALA B O 1
ATOM 1613 N N . LEU B 1 83 ? -5.926 -12.977 3.053 1 98.56 83 LEU B N 1
ATOM 1614 C CA . LEU B 1 83 ? -6.594 -13.836 4.023 1 98.56 83 LEU B CA 1
ATOM 1615 C C . LEU B 1 83 ? -5.781 -15.102 4.277 1 98.56 83 LEU B C 1
ATOM 1617 O O . LEU B 1 83 ? -5.598 -15.508 5.43 1 98.56 83 LEU B O 1
ATOM 1621 N N . ASN B 1 84 ? -5.238 -15.734 3.25 1 97.81 84 ASN B N 1
ATOM 1622 C CA . ASN B 1 84 ? -4.398 -16.922 3.385 1 97.81 84 ASN B CA 1
ATOM 1623 C C . ASN B 1 84 ? -3.141 -16.625 4.195 1 97.81 84 ASN B C 1
ATOM 1625 O O . ASN B 1 84 ? -2.641 -17.5 4.91 1 97.81 84 ASN B O 1
ATOM 1629 N N . ASN B 1 85 ? -2.666 -15.414 4.09 1 98.19 85 ASN B N 1
ATOM 1630 C CA . ASN B 1 85 ? -1.463 -15.008 4.809 1 98.19 85 ASN B CA 1
ATOM 1631 C C . ASN B 1 85 ? -1.771 -14.641 6.258 1 98.19 85 ASN B C 1
ATOM 1633 O O . ASN B 1 85 ? -0.865 -14.328 7.031 1 98.19 85 ASN B O 1
ATOM 1637 N N . GLY B 1 86 ? -3.055 -14.594 6.621 1 97.88 86 GLY B N 1
ATOM 1638 C CA . GLY B 1 86 ? -3.416 -14.391 8.016 1 97.88 86 GLY B CA 1
ATOM 1639 C C . GLY B 1 86 ? -3.979 -13.008 8.289 1 97.88 86 GLY B C 1
ATOM 1640 O O . GLY B 1 86 ? -4.258 -12.656 9.438 1 97.88 86 GLY B O 1
ATOM 1641 N N . CYS B 1 87 ? -4.094 -12.172 7.297 1 98.5 87 CYS B N 1
ATOM 1642 C CA . CYS B 1 87 ? -4.77 -10.898 7.52 1 98.5 87 CYS B CA 1
ATOM 1643 C C . CYS B 1 87 ? -6.215 -11.117 7.941 1 98.5 87 CYS B C 1
ATOM 1645 O O . CYS B 1 87 ? -6.898 -12 7.414 1 98.5 87 CYS B O 1
ATOM 1647 N N . THR B 1 88 ? -6.656 -10.289 8.875 1 98.44 88 THR B N 1
ATOM 1648 C CA . THR B 1 88 ? -8.07 -10.312 9.227 1 98.44 88 THR B CA 1
ATOM 1649 C C . THR B 1 88 ? -8.883 -9.477 8.242 1 98.44 88 THR B C 1
ATOM 1651 O O . THR B 1 88 ? -8.336 -8.617 7.551 1 98.44 88 THR B O 1
ATOM 1654 N N . VAL B 1 89 ? -10.188 -9.703 8.234 1 98.56 89 VAL B N 1
ATOM 1655 C CA . VAL B 1 89 ? -11.086 -8.898 7.418 1 98.56 89 VAL B CA 1
ATOM 1656 C C . VAL B 1 89 ? -10.992 -7.43 7.84 1 98.56 89 VAL B C 1
ATOM 1658 O O . VAL B 1 89 ? -11.039 -6.531 6.992 1 98.56 89 VAL B O 1
ATOM 1661 N N . GLU B 1 90 ? -10.844 -7.191 9.094 1 98.56 90 GLU B N 1
ATOM 1662 C CA . GLU B 1 90 ? -10.742 -5.828 9.602 1 98.56 90 GLU B CA 1
ATOM 1663 C C . GLU B 1 90 ? -9.477 -5.145 9.086 1 98.56 90 GLU B C 1
ATOM 1665 O O . GLU B 1 90 ? -9.516 -3.973 8.703 1 98.56 90 GLU B O 1
ATOM 1670 N N . GLU B 1 91 ? -8.344 -5.848 9.102 1 98.62 91 GLU B N 1
ATOM 1671 C CA . GLU B 1 91 ? -7.105 -5.281 8.586 1 98.62 91 GLU B CA 1
ATOM 1672 C C . GLU B 1 91 ? -7.238 -4.914 7.105 1 98.62 91 GLU B C 1
ATOM 1674 O O . GLU B 1 91 ? -6.773 -3.855 6.68 1 98.62 91 GLU B O 1
ATOM 1679 N N . ILE B 1 92 ? -7.859 -5.781 6.344 1 98.88 92 ILE B N 1
ATOM 1680 C CA . ILE B 1 92 ? -8.078 -5.531 4.926 1 98.88 92 ILE B CA 1
ATOM 1681 C C . ILE B 1 92 ? -8.992 -4.32 4.75 1 98.88 92 ILE B C 1
ATOM 1683 O O . ILE B 1 92 ? -8.703 -3.432 3.945 1 98.88 92 ILE B O 1
ATOM 1687 N N . ARG B 1 93 ? -10.078 -4.238 5.523 1 98.81 93 ARG B N 1
ATOM 1688 C CA . ARG B 1 93 ? -11 -3.107 5.484 1 98.81 93 ARG B CA 1
ATOM 1689 C C . ARG B 1 93 ? -10.281 -1.797 5.762 1 98.81 93 ARG B C 1
ATOM 1691 O O . ARG B 1 93 ? -10.469 -0.811 5.047 1 98.81 93 ARG B O 1
ATOM 1698 N N . GLU B 1 94 ? -9.5 -1.793 6.746 1 98.69 94 GLU B N 1
ATOM 1699 C CA . GLU B 1 94 ? -8.805 -0.576 7.148 1 98.69 94 GLU B CA 1
ATOM 1700 C C . GLU B 1 94 ? -7.793 -0.143 6.094 1 98.69 94 GLU B C 1
ATOM 1702 O O . GLU B 1 94 ? -7.605 1.053 5.859 1 98.69 94 GLU B O 1
ATOM 1707 N N . ALA B 1 95 ? -7.109 -1.124 5.52 1 98.81 95 ALA B N 1
ATOM 1708 C CA . ALA B 1 95 ? -6.168 -0.796 4.449 1 98.81 95 ALA B CA 1
ATOM 1709 C C . ALA B 1 95 ? -6.883 -0.135 3.273 1 98.81 95 ALA B C 1
ATOM 1711 O O . ALA B 1 95 ? -6.406 0.871 2.738 1 98.81 95 ALA B O 1
ATOM 1712 N N . LEU B 1 96 ? -8.008 -0.673 2.895 1 98.88 96 LEU B N 1
ATOM 1713 C CA . LEU B 1 96 ? -8.742 -0.132 1.757 1 98.88 96 LEU B CA 1
ATOM 1714 C C . LEU B 1 96 ? -9.352 1.225 2.098 1 98.88 96 LEU B C 1
ATOM 1716 O O . LEU B 1 96 ? -9.391 2.123 1.254 1 98.88 96 LEU B O 1
ATOM 1720 N N . LEU B 1 97 ? -9.844 1.364 3.299 1 98.69 97 LEU B N 1
ATOM 1721 C CA . LEU B 1 97 ? -10.352 2.656 3.748 1 98.69 97 LEU B CA 1
ATOM 1722 C C . LEU B 1 97 ? -9.25 3.711 3.725 1 98.69 97 LEU B C 1
ATOM 1724 O O . LEU B 1 97 ? -9.484 4.848 3.312 1 98.69 97 LEU B O 1
ATOM 1728 N N . HIS B 1 98 ? -8.078 3.324 4.191 1 98.56 98 HIS B N 1
ATOM 1729 C CA . HIS B 1 98 ? -6.926 4.215 4.184 1 98.56 98 HIS B CA 1
ATOM 1730 C C . HIS B 1 98 ? -6.625 4.715 2.775 1 98.56 98 HIS B C 1
ATOM 1732 O O . HIS B 1 98 ? -6.238 5.871 2.59 1 98.56 98 HIS B O 1
ATOM 1738 N N . CYS B 1 99 ? -6.863 3.871 1.803 1 98.56 99 CYS B N 1
ATOM 1739 C CA . CYS B 1 99 ? -6.562 4.207 0.416 1 98.56 99 CYS B CA 1
ATOM 1740 C C . CYS B 1 99 ? -7.504 5.289 -0.099 1 98.56 99 CYS B C 1
ATOM 1742 O O . CYS B 1 99 ? -7.215 5.945 -1.101 1 98.56 99 CYS B O 1
ATOM 1744 N N . ALA B 1 100 ? -8.672 5.52 0.511 1 98.5 100 ALA B N 1
ATOM 1745 C CA . ALA B 1 100 ? -9.594 6.57 0.078 1 98.5 100 ALA B CA 1
ATOM 1746 C C . ALA B 1 100 ? -8.93 7.941 0.138 1 98.5 100 ALA B C 1
ATOM 1748 O O . ALA B 1 100 ? -9.211 8.812 -0.688 1 98.5 100 ALA B O 1
ATOM 1749 N N . VAL B 1 101 ? -8.039 8.117 1.068 1 98.12 101 VAL B N 1
ATOM 1750 C CA . VAL B 1 101 ? -7.355 9.391 1.273 1 98.12 101 VAL B CA 1
ATOM 1751 C C . VAL B 1 101 ? -6.41 9.656 0.106 1 98.12 101 VAL B C 1
ATOM 1753 O O . VAL B 1 101 ? -6.273 10.805 -0.339 1 98.12 101 VAL B O 1
ATOM 1756 N N . TYR B 1 102 ? -5.84 8.672 -0.437 1 98.25 102 TYR B N 1
ATOM 1757 C CA . TYR B 1 102 ? -4.754 8.875 -1.391 1 98.25 102 TYR B CA 1
ATOM 1758 C C . TYR B 1 102 ? -5.215 8.57 -2.811 1 98.25 102 TYR B C 1
ATOM 1760 O O . TYR B 1 102 ? -4.871 9.289 -3.75 1 98.25 102 TYR B O 1
ATOM 1768 N N . ALA B 1 103 ? -6.035 7.504 -2.965 1 98.38 103 ALA B N 1
ATOM 1769 C CA . ALA B 1 103 ? -6.445 7.066 -4.297 1 98.38 103 ALA B CA 1
ATOM 1770 C C . ALA B 1 103 ? -7.828 7.609 -4.652 1 98.38 103 ALA B C 1
ATOM 1772 O O . ALA B 1 103 ? -8.266 7.5 -5.801 1 98.38 103 ALA B O 1
ATOM 1773 N N . GLY B 1 104 ? -8.531 8.188 -3.652 1 98 104 GLY B N 1
ATOM 1774 C CA . GLY B 1 104 ? -9.852 8.734 -3.889 1 98 104 GLY B CA 1
ATOM 1775 C C . GLY B 1 104 ? -10.969 7.766 -3.547 1 98 104 GLY B C 1
ATOM 1776 O O . GLY B 1 104 ? -10.781 6.551 -3.602 1 98 104 GLY B O 1
ATOM 1777 N N . VAL B 1 105 ? -12.164 8.359 -3.293 1 97.88 105 VAL B N 1
ATOM 1778 C CA . VAL B 1 105 ? -13.32 7.617 -2.799 1 97.88 105 VAL B CA 1
ATOM 1779 C C . VAL B 1 105 ? -13.805 6.641 -3.867 1 97.88 105 VAL B C 1
ATOM 1781 O O . VAL B 1 105 ? -14.094 5.48 -3.568 1 97.88 105 VAL B O 1
ATOM 1784 N N . PRO B 1 106 ? -13.844 7 -5.148 1 98.44 106 PRO B N 1
ATOM 1785 C CA . PRO B 1 106 ? -14.328 6.031 -6.133 1 98.44 106 PRO B CA 1
ATOM 1786 C C . PRO B 1 106 ? -13.461 4.777 -6.211 1 98.44 106 PRO B C 1
ATOM 1788 O O . PRO B 1 106 ? -13.984 3.664 -6.289 1 98.44 106 PRO B O 1
ATOM 1791 N N . ALA B 1 107 ? -12.141 4.957 -6.18 1 98.56 107 ALA B N 1
ATOM 1792 C CA . ALA B 1 107 ? -11.234 3.811 -6.223 1 98.56 107 ALA B CA 1
ATOM 1793 C C . ALA B 1 107 ? -11.43 2.912 -5.004 1 98.56 107 ALA B C 1
ATOM 1795 O O . ALA B 1 107 ? -11.43 1.684 -5.129 1 98.56 107 ALA B O 1
ATOM 1796 N N . ALA B 1 108 ? -11.594 3.545 -3.859 1 98.62 108 ALA B N 1
ATOM 1797 C CA . ALA B 1 108 ? -11.797 2.785 -2.629 1 98.62 108 ALA B CA 1
ATOM 1798 C C . ALA B 1 108 ? -13.117 2.016 -2.676 1 98.62 108 ALA B C 1
ATOM 1800 O O . ALA B 1 108 ? -13.18 0.856 -2.258 1 98.62 108 ALA B O 1
ATOM 1801 N N . ILE B 1 109 ? -14.141 2.645 -3.16 1 98.69 109 ILE B N 1
ATOM 1802 C CA . ILE B 1 109 ? -15.445 1.995 -3.242 1 98.69 109 ILE B CA 1
ATOM 1803 C C . ILE B 1 109 ? -15.352 0.764 -4.141 1 98.69 109 ILE B C 1
ATOM 1805 O O . ILE B 1 109 ? -15.844 -0.31 -3.785 1 98.69 109 ILE B O 1
ATOM 1809 N N . ASP B 1 110 ? -14.742 0.891 -5.246 1 98.69 110 ASP B N 1
ATOM 1810 C CA . ASP B 1 110 ? -14.555 -0.245 -6.145 1 98.69 110 ASP B CA 1
ATOM 1811 C C . ASP B 1 110 ? -13.766 -1.357 -5.461 1 98.69 110 ASP B C 1
ATOM 1813 O O . ASP B 1 110 ? -14.086 -2.537 -5.609 1 98.69 110 ASP B O 1
ATOM 1817 N N . ALA B 1 111 ? -12.742 -0.969 -4.816 1 98.88 111 ALA B N 1
ATOM 1818 C CA . ALA B 1 111 ? -11.922 -1.943 -4.098 1 98.88 111 ALA B CA 1
ATOM 1819 C C . ALA B 1 111 ? -12.742 -2.662 -3.025 1 98.88 111 ALA B C 1
ATOM 1821 O O . ALA B 1 111 ? -12.609 -3.875 -2.844 1 98.88 111 ALA B O 1
ATOM 1822 N N . PHE B 1 112 ? -13.578 -1.903 -2.314 1 98.88 112 PHE B N 1
ATOM 1823 C CA . PHE B 1 112 ? -14.43 -2.5 -1.291 1 98.88 112 PHE B CA 1
ATOM 1824 C C . PHE B 1 112 ? -15.391 -3.508 -1.907 1 98.88 112 PHE B C 1
ATOM 1826 O O . PHE B 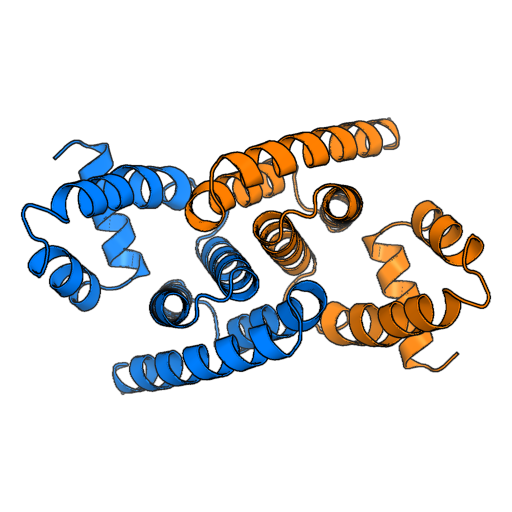1 112 ? -15.617 -4.582 -1.345 1 98.88 112 PHE B O 1
ATOM 1833 N N . ARG B 1 113 ? -15.938 -3.137 -2.998 1 98.69 113 ARG B N 1
ATOM 1834 C CA . ARG B 1 113 ? -16.844 -4.055 -3.674 1 98.69 113 ARG B CA 1
ATOM 1835 C C . ARG B 1 113 ? -16.141 -5.344 -4.066 1 98.69 113 ARG B C 1
ATOM 1837 O O . ARG B 1 113 ? -16.641 -6.441 -3.807 1 98.69 113 ARG B O 1
ATOM 1844 N N . ALA B 1 114 ? -15.047 -5.266 -4.688 1 98.75 114 ALA B N 1
ATOM 1845 C CA . ALA B 1 114 ? -14.242 -6.418 -5.086 1 98.75 114 ALA B CA 1
ATOM 1846 C C . ALA B 1 114 ? -13.836 -7.25 -3.875 1 98.75 114 ALA B C 1
ATOM 1848 O O . ALA B 1 114 ? -13.906 -8.484 -3.908 1 98.75 114 ALA B O 1
ATOM 1849 N N . ALA B 1 115 ? -13.391 -6.562 -2.842 1 98.88 115 ALA B N 1
ATOM 1850 C CA . ALA B 1 115 ? -12.945 -7.25 -1.635 1 98.88 115 ALA B CA 1
ATOM 1851 C C . ALA B 1 115 ? -14.086 -8.023 -0.983 1 98.88 115 ALA B C 1
ATOM 1853 O O . ALA B 1 115 ? -13.898 -9.156 -0.528 1 98.88 115 ALA B O 1
ATOM 1854 N N . GLN B 1 116 ? -15.211 -7.367 -0.924 1 98.81 116 GLN B N 1
ATOM 1855 C CA . GLN B 1 116 ? -16.359 -8.031 -0.326 1 98.81 116 GLN B CA 1
ATOM 1856 C C . GLN B 1 116 ? -16.688 -9.336 -1.053 1 98.81 116 GLN B C 1
ATOM 1858 O O . GLN B 1 116 ? -16.938 -10.359 -0.416 1 98.81 116 GLN B O 1
ATOM 1863 N N . GLU B 1 117 ? -16.703 -9.281 -2.314 1 98.44 117 GLU B N 1
ATOM 1864 C CA . GLU B 1 117 ? -16.938 -10.477 -3.113 1 98.44 117 GLU B CA 1
ATOM 1865 C C . GLU B 1 117 ? -15.922 -11.57 -2.801 1 98.44 117 GLU B C 1
ATOM 1867 O O . GLU B 1 117 ? -16.281 -12.734 -2.625 1 98.44 117 GLU B O 1
ATOM 1872 N N . ALA B 1 118 ? -14.664 -11.25 -2.758 1 98.12 118 ALA B N 1
ATOM 1873 C CA . ALA B 1 118 ? -13.586 -12.203 -2.498 1 98.12 118 ALA B CA 1
ATOM 1874 C C . ALA B 1 118 ? -13.695 -12.781 -1.091 1 98.12 118 ALA B C 1
ATOM 1876 O O . ALA B 1 118 ? -13.453 -13.977 -0.881 1 98.12 118 ALA B O 1
ATOM 1877 N N . ILE B 1 119 ? -14.016 -11.93 -0.128 1 98.56 119 ILE B N 1
ATOM 1878 C CA . ILE B 1 119 ? -14.133 -12.359 1.261 1 98.56 119 ILE B CA 1
ATOM 1879 C C . ILE B 1 119 ? -15.281 -13.359 1.394 1 98.56 119 ILE B C 1
ATOM 1881 O O . ILE B 1 119 ? -15.133 -14.406 2.021 1 98.56 119 ILE B O 1
ATOM 1885 N N . ASP B 1 120 ? -16.406 -12.984 0.786 1 98.19 120 ASP B N 1
ATOM 1886 C CA . ASP B 1 120 ? -17.547 -13.875 0.828 1 98.19 120 ASP B CA 1
ATOM 1887 C C . ASP B 1 120 ? -17.203 -15.242 0.245 1 98.19 120 ASP B C 1
ATOM 1889 O O . ASP B 1 120 ? -17.547 -16.281 0.826 1 98.19 120 ASP B O 1
ATOM 1893 N N . THR B 1 121 ? -16.594 -15.266 -0.884 1 96.19 121 THR B N 1
ATOM 1894 C CA . THR B 1 121 ? -16.188 -16.5 -1.541 1 96.19 121 THR B CA 1
ATOM 1895 C C . THR B 1 121 ? -15.227 -17.297 -0.663 1 96.19 121 THR B C 1
ATOM 1897 O O . THR B 1 121 ? -15.398 -18.5 -0.481 1 96.19 121 THR B O 1
ATOM 1900 N N . TRP B 1 122 ? -14.195 -16.672 -0.134 1 95.88 122 TRP B N 1
ATOM 1901 C CA . TRP B 1 122 ? -13.188 -17.312 0.708 1 95.88 122 TRP B CA 1
ATOM 1902 C C . TRP B 1 122 ? -13.82 -17.922 1.952 1 95.88 122 TRP B C 1
ATOM 1904 O O . TRP B 1 122 ? -13.492 -19.047 2.336 1 95.88 122 TRP B O 1
ATOM 1914 N N . GLN B 1 123 ? -14.672 -17.156 2.625 1 96.31 123 GLN B N 1
ATOM 1915 C CA . GLN B 1 123 ? -15.32 -17.625 3.842 1 96.31 123 GLN B CA 1
ATOM 1916 C C . GLN B 1 123 ? -16.219 -18.812 3.549 1 96.31 123 GLN B C 1
ATOM 1918 O O . GLN B 1 123 ? -16.359 -19.719 4.375 1 96.31 123 GLN B O 1
ATOM 1923 N N . GLY B 1 124 ? -16.859 -18.797 2.396 1 94.19 124 GLY B N 1
ATOM 1924 C CA . GLY B 1 124 ? -17.688 -19.922 1.987 1 94.19 124 GLY B CA 1
ATOM 1925 C C . GLY B 1 124 ? -16.891 -21.188 1.74 1 94.19 124 GLY B C 1
ATOM 1926 O O . GLY B 1 124 ? -17.453 -22.281 1.767 1 94.19 124 GLY B O 1
ATOM 1927 N N . GLU B 1 125 ? -15.602 -21.031 1.483 1 90.62 125 GLU B N 1
ATOM 1928 C CA . GLU B 1 125 ? -14.727 -22.156 1.176 1 90.62 125 GLU B CA 1
ATOM 1929 C C . GLU B 1 125 ? -14.039 -22.688 2.434 1 90.62 125 GLU B C 1
ATOM 1931 O O . GLU B 1 125 ? -13.367 -23.719 2.393 1 90.62 125 GLU B O 1
ATOM 1936 N N . GLN B 1 126 ? -14.133 -21.875 3.506 1 88.19 126 GLN B N 1
ATOM 1937 C CA . GLN B 1 126 ? -13.492 -22.312 4.746 1 88.19 126 GLN B CA 1
ATOM 1938 C C . GLN B 1 126 ? -14.281 -23.438 5.41 1 88.19 126 GLN B C 1
ATOM 1940 O O . GLN B 1 126 ? -15.508 -23.453 5.359 1 88.19 126 GLN B O 1
ATOM 1945 N N . PRO B 1 127 ? -13.57 -24.375 5.699 1 82.19 127 PRO B N 1
ATOM 1946 C CA . PRO B 1 127 ? -14.297 -25.438 6.383 1 82.19 127 PRO B CA 1
ATOM 1947 C C . PRO B 1 127 ? -15.062 -24.953 7.609 1 82.19 127 PRO B C 1
ATOM 1949 O O . PRO B 1 127 ? -14.656 -23.984 8.25 1 82.19 127 PRO B O 1
ATOM 1952 N N . ALA B 1 128 ? -16.203 -25.516 7.871 1 69.19 128 ALA B N 1
ATOM 1953 C CA . ALA B 1 128 ? -17 -25.188 9.055 1 69.19 128 ALA B CA 1
ATOM 1954 C C . ALA B 1 128 ? -16.234 -25.5 10.336 1 69.19 128 ALA B C 1
ATOM 1956 O O . ALA B 1 128 ? -15.492 -26.5 10.398 1 69.19 128 ALA B O 1
#

Organism: Pseudomonas aeruginosa (strain ATCC 15692 / DSM 22644 / CIP 104116 / JCM 14847 / LMG 12228 / 1C / PRS 101 / PAO1) (NCBI:txid208964)

pLDDT: mean 95.7, std 4.73, range [69.0, 98.94]

Nearest PDB structures (foldseek):
  2af7-assembly1_F  TM=8.988E-01  e=7.491E-08  Methanothermobacter thermautotrophicus
  2af7-assembly1_A  TM=9.091E-01  e=3.953E-07  Methanothermobacter thermautotrophicus
  4g9q-assembly1_A  TM=8.534E-01  e=1.698E-03  Sinorhizobium meliloti 1021
  2qeu-assembly1_B  TM=5.615E-01  e=1.090E-02  Paraburkholderia xenovorans LB400
  1vke-assembly1_A  TM=6.652E-01  e=4.502E-02  Thermotoga maritima MSB8

Foldseek 3Di:
DDPLLVQLLVQCCLQQNDVVSCVVQVPDDPVCVVVVSCCSRPPRSPPVPDDPDQQLVVLLVVLLVCLLVLPLVVNLSSLSSNVSSPDDPVNNLVSLVVSCVPSNDVSSVSNVVSNVVSVVVNVVPDDD/DDPLLVQLLVQCCLQQNDVVSCVVQVPDDPVCVVVVSCCSRPPRSPPVPDDPDQQLVVLLVVLLVCLLVLPLVVNLSSLSSNVSSPDDPVNNLVSLVVSCVPSNDVSSVSNVVSNVVSVVVNVVPDDD

Solvent-accessible surface area (backbone atoms only — not comparable to full-atom values): 12922 Å² total; per-residue (Å²): 127,55,71,48,33,52,50,2,47,55,47,40,29,61,34,55,30,58,70,54,48,49,52,60,61,66,68,50,43,87,84,46,37,62,54,55,51,47,44,28,31,59,36,29,29,40,56,66,61,48,75,83,54,56,64,43,56,53,30,48,27,49,50,24,25,30,30,38,61,63,36,37,75,67,38,22,56,47,45,46,17,21,46,61,52,64,42,48,72,64,49,54,50,50,48,44,57,49,34,27,75,77,48,30,59,68,33,28,52,46,34,51,54,30,39,50,54,29,49,53,53,52,59,71,68,46,79,131,127,55,71,48,33,51,50,2,47,54,48,42,28,64,33,55,30,59,70,54,48,48,53,59,60,67,67,51,42,87,84,47,37,62,55,54,50,47,45,28,31,58,37,30,29,40,57,67,60,49,75,84,54,56,63,43,56,51,30,48,28,48,49,23,25,32,32,38,62,63,37,38,75,67,38,22,56,46,45,45,16,20,46,62,52,63,42,49,73,64,49,53,50,49,48,44,56,50,34,26,74,77,49,30,60,69,33,28,50,46,35,49,53,29,40,50,55,30,49,53,53,51,58,70,68,45,79,130

Sequence (256 aa):
MSEQGKTGLEIRREVMGDAFVERAMGNATAFTQPLQDFVNEHAWGSVWAREALPRKTRSLITLAALTALKCPQELKGHVRGALNNGCTVEEIREALLHCAVYAGVPAAIDAFRAAQEAIDTWQGEQPAMSEQGKTGLEIRREVMGDAFVERAMGNATAFTQPLQDFVNEHAWGSVWAREALPRKTRSLITLAALTALKCPQELKGHVRGALNNGCTVEEIREALLHCAVYAGVPAAIDAFRAAQEAIDTWQGEQPA